Protein AF-A0A969F2G5-F1 (afdb_monomer)

Sequence (219 aa):
MANAAESANGTDPALSAVTAVQAAARQLNLPLTEALVVEQTLGGPSQAVILSDGGISQNAIPANLVYEAIADGAVRLAWNVEIYELSSLHWWTMRIDAISGELLSQTDYVNRDNWGERSEDDPPALNPDDYRVFALPLESPYDGPRTLEADPAGTASPFGWHDTNGVAGAEFTITQGNNVHADTDLDANNTPDGNSPDGGAGLVFDFPFDPADQPADYI

Foldseek 3Di:
DDDLCVLEPHQDFPDDPQLLVVLVCVVVVNDQPARKDFPDFPQDSFRWTWICLSLFAPDTKIKTWDWDQAPPRGIYIWIFIWGCGPVNLWIWTWTAGRYPRDTRDIDTPDDEDCPDDDDDDDQDDQFQQKAFAPDPPDPDPSNDHTHIDDQPDDPVCVQGQQDAPPDNDGPAQFCDYNPDDDADDPVVPPDHPPPTDGNPRRSHHPDDDDPPDDPVVVD

Secondary structure (DSSP, 8-state):
---GGGSBS-SS-SS-HHHHHHHHHHHTT----S---EEEEEETTTTEEEE--TTTBSS-EEEEEEEEE-GGG-EEEEEEEEEEBTTSS-EEEEEEETTT--EEEEEE--------PPP--SPPP--TTEEEE--TT--STTT---EEEES---TT-BTBSS-SSSSSS-S-SBSBSSS-B----TTSSSS--S---B-GGGT-B-----TTS-GGGG-

Radius of gyration: 26.33 Å; Cα contacts (8 Å, |Δi|>4): 404; chains: 1; bounding box: 66×41×65 Å

pLDDT: mean 85.68, std 14.75, range [38.25, 98.44]

Structure (mmCIF, N/CA/C/O backbone):
data_AF-A0A969F2G5-F1
#
_entry.id   AF-A0A969F2G5-F1
#
loop_
_atom_site.group_PDB
_atom_site.id
_atom_site.type_symbol
_atom_site.label_atom_id
_atom_site.label_alt_id
_atom_site.label_comp_id
_atom_site.label_asym_id
_atom_site.label_entity_id
_atom_site.label_seq_id
_atom_site.pdbx_PDB_ins_code
_atom_site.Cartn_x
_atom_site.Cartn_y
_atom_site.Cartn_z
_atom_site.occupancy
_atom_site.B_iso_or_equiv
_atom_site.auth_seq_id
_atom_site.auth_comp_id
_atom_site.auth_asym_id
_atom_site.auth_atom_id
_atom_site.pdbx_PDB_model_num
ATOM 1 N N . MET A 1 1 ? -41.050 8.020 12.757 1.00 38.25 1 MET A N 1
ATOM 2 C CA . MET A 1 1 ? -39.622 7.751 12.507 1.00 38.25 1 MET A CA 1
ATOM 3 C C . MET A 1 1 ? -39.144 6.930 13.689 1.00 38.25 1 MET A C 1
ATOM 5 O O . MET A 1 1 ? -39.244 7.432 14.800 1.00 38.25 1 MET A O 1
ATOM 9 N N . ALA A 1 2 ? -38.811 5.656 13.485 1.00 39.03 2 ALA A N 1
ATOM 10 C CA . ALA A 1 2 ? -38.333 4.785 14.558 1.00 39.03 2 ALA A CA 1
ATOM 11 C C . ALA A 1 2 ? -36.860 5.117 14.849 1.00 39.03 2 ALA A C 1
ATOM 13 O O . ALA A 1 2 ? -36.084 5.294 13.910 1.00 39.03 2 ALA A O 1
ATOM 14 N N . ASN A 1 3 ? -36.501 5.273 16.124 1.00 45.00 3 ASN A N 1
ATOM 15 C CA . ASN A 1 3 ? -35.136 5.579 16.546 1.00 45.00 3 ASN A CA 1
ATOM 16 C C . ASN A 1 3 ? -34.246 4.348 16.332 1.00 45.00 3 ASN A C 1
ATOM 18 O O . ASN A 1 3 ? -34.551 3.279 16.849 1.00 45.00 3 ASN A O 1
ATOM 22 N N . ALA A 1 4 ? -33.115 4.505 15.639 1.00 48.19 4 ALA A N 1
ATOM 23 C CA . ALA A 1 4 ? -32.147 3.422 15.416 1.00 48.19 4 ALA A CA 1
ATOM 24 C C . ALA A 1 4 ? -31.599 2.804 16.724 1.00 48.19 4 ALA A C 1
ATOM 26 O O . ALA A 1 4 ? -31.175 1.654 16.731 1.00 48.19 4 ALA A O 1
ATOM 27 N N . ALA A 1 5 ? -31.672 3.532 17.846 1.00 48.94 5 ALA A N 1
ATOM 28 C CA . ALA A 1 5 ? -31.297 3.035 19.171 1.00 48.94 5 ALA A CA 1
ATOM 29 C C . ALA A 1 5 ? -32.248 1.955 19.734 1.00 48.94 5 ALA A C 1
ATOM 31 O O . ALA A 1 5 ? -31.837 1.196 20.602 1.00 48.94 5 ALA A O 1
ATOM 32 N N . GLU A 1 6 ? -33.497 1.861 19.255 1.00 44.50 6 GLU A N 1
ATOM 33 C CA . GLU A 1 6 ? -34.456 0.835 19.708 1.00 44.50 6 GLU A CA 1
ATOM 34 C C . GLU A 1 6 ? -34.331 -0.497 18.945 1.00 44.50 6 GLU A C 1
ATOM 36 O O . GLU A 1 6 ? -34.880 -1.496 19.404 1.00 44.50 6 GLU A O 1
ATOM 41 N N . SER A 1 7 ? -33.614 -0.544 17.809 1.00 45.19 7 SER A N 1
ATOM 42 C CA . SER A 1 7 ? -33.368 -1.790 17.052 1.00 45.19 7 SER A CA 1
ATOM 43 C C . SER A 1 7 ? -31.939 -2.328 17.162 1.00 45.19 7 SER A C 1
ATOM 45 O O . SER A 1 7 ? -31.635 -3.356 16.556 1.00 45.19 7 SER A O 1
ATOM 47 N N . ALA A 1 8 ? -31.080 -1.666 17.943 1.00 54.06 8 ALA A N 1
ATOM 48 C CA . ALA A 1 8 ? -29.733 -2.131 18.238 1.00 54.06 8 ALA A CA 1
ATOM 49 C C . ALA A 1 8 ? -29.715 -3.117 19.414 1.00 54.06 8 ALA A C 1
ATOM 51 O O . ALA A 1 8 ? -30.464 -2.957 20.374 1.00 54.06 8 ALA A O 1
ATOM 52 N N . ASN A 1 9 ? -28.805 -4.099 19.390 1.00 59.16 9 ASN A N 1
ATOM 53 C CA . ASN A 1 9 ? -28.600 -5.060 20.492 1.00 59.16 9 ASN A CA 1
ATOM 54 C C . ASN A 1 9 ? -28.129 -4.419 21.829 1.00 59.16 9 ASN A C 1
ATOM 56 O O . ASN A 1 9 ? -27.841 -5.139 22.782 1.00 59.16 9 ASN A O 1
ATOM 60 N N . GLY A 1 10 ? -28.050 -3.087 21.922 1.00 60.28 10 GLY A N 1
ATOM 61 C CA . GLY A 1 10 ? -27.701 -2.317 23.117 1.00 60.28 10 GLY A CA 1
ATOM 62 C C . GLY A 1 10 ? -27.248 -0.894 22.769 1.00 60.28 10 GLY A C 1
ATOM 63 O O . GLY A 1 10 ? -26.943 -0.601 21.613 1.00 60.28 10 GLY A O 1
ATOM 64 N N . THR A 1 11 ? -27.196 -0.011 23.772 1.00 69.19 11 THR A N 1
ATOM 65 C CA . THR A 1 11 ? -26.616 1.347 23.664 1.00 69.19 11 THR A CA 1
ATOM 66 C C . THR A 1 11 ? -25.241 1.467 24.321 1.00 69.19 11 THR A C 1
ATOM 68 O O . THR A 1 11 ? -24.545 2.449 24.082 1.00 69.19 11 THR A O 1
ATOM 71 N N . ASP A 1 12 ? -24.851 0.471 25.119 1.00 78.06 12 ASP A N 1
ATOM 72 C CA . ASP A 1 12 ? -23.551 0.387 25.779 1.00 78.06 12 ASP A CA 1
ATOM 73 C C . ASP A 1 12 ? -22.770 -0.814 25.225 1.00 78.06 12 ASP A C 1
ATOM 75 O O . ASP A 1 12 ? -23.337 -1.907 25.102 1.00 78.06 12 ASP A O 1
ATOM 79 N N . PRO A 1 13 ? -21.482 -0.652 24.885 1.00 86.56 13 PRO A N 1
ATOM 80 C CA . PRO A 1 13 ? -20.669 -1.755 24.393 1.00 86.56 13 PRO A CA 1
ATOM 81 C C . PRO A 1 13 ? -20.334 -2.738 25.523 1.00 86.56 13 PRO A C 1
ATOM 83 O O . PRO A 1 13 ? -19.968 -2.330 26.626 1.00 86.56 13 PRO A O 1
ATOM 86 N N . ALA A 1 14 ? -20.402 -4.044 25.248 1.00 90.19 14 ALA A N 1
ATOM 87 C CA . ALA A 1 14 ? -19.908 -5.062 26.181 1.00 90.19 14 ALA A CA 1
ATOM 88 C C . ALA A 1 14 ? -18.390 -5.271 26.041 1.00 90.19 14 ALA A C 1
ATOM 90 O O . ALA A 1 14 ? -17.721 -5.667 26.997 1.00 90.19 14 ALA A O 1
ATOM 91 N N . LEU A 1 15 ? -17.845 -5.002 24.851 1.00 92.75 15 LEU A N 1
ATOM 92 C CA . LEU A 1 15 ? -16.423 -5.098 24.546 1.00 92.75 15 LEU A CA 1
ATOM 93 C C . LEU A 1 15 ? -15.749 -3.729 24.587 1.00 92.75 15 LEU A C 1
ATOM 95 O O . LEU A 1 15 ? -16.286 -2.732 24.107 1.00 92.75 15 LEU A O 1
ATOM 99 N N . SER A 1 16 ? -14.523 -3.702 25.106 1.00 95.56 16 SER A N 1
ATOM 100 C CA . SER A 1 16 ? -13.674 -2.513 25.037 1.00 95.56 16 SER A CA 1
ATOM 101 C C . SER A 1 16 ? -13.141 -2.283 23.619 1.00 95.56 16 SER A C 1
ATOM 103 O O . SER A 1 16 ? -13.001 -3.233 22.845 1.00 95.56 16 SER A O 1
ATOM 105 N N . ALA A 1 17 ? -12.745 -1.044 23.314 1.00 96.00 17 ALA A N 1
ATOM 106 C CA . ALA A 1 17 ? -12.043 -0.721 22.072 1.00 96.00 17 ALA A CA 1
ATOM 107 C C . ALA A 1 17 ? -10.774 -1.575 21.882 1.00 96.00 17 ALA A C 1
ATOM 109 O O . ALA A 1 17 ? -10.536 -2.083 20.794 1.00 96.00 17 ALA A O 1
ATOM 110 N N . VAL A 1 18 ? -10.011 -1.833 22.956 1.00 97.50 18 VAL A N 1
ATOM 111 C CA . VAL A 1 18 ? -8.829 -2.718 22.924 1.00 97.50 18 VAL A CA 1
ATOM 112 C C . VAL A 1 18 ? -9.212 -4.120 22.448 1.00 97.50 18 VAL A C 1
ATOM 114 O O . VAL A 1 18 ? -8.551 -4.693 21.586 1.00 97.50 18 VAL A O 1
ATOM 117 N N . THR A 1 19 ? -10.301 -4.678 22.981 1.00 96.94 19 THR A N 1
ATOM 118 C CA . THR A 1 19 ? -10.784 -6.010 22.592 1.00 96.94 19 THR A CA 1
ATOM 119 C C . THR A 1 19 ? -11.261 -6.036 21.139 1.00 96.94 19 THR A C 1
ATOM 121 O O . THR A 1 19 ? -11.013 -7.020 20.443 1.00 96.94 19 THR A O 1
ATOM 124 N N . ALA A 1 20 ? -11.891 -4.958 20.665 1.00 97.19 20 ALA A N 1
ATOM 125 C CA . ALA A 1 20 ? -12.289 -4.822 19.267 1.00 97.19 20 ALA A CA 1
ATOM 126 C C . ALA A 1 20 ? -11.080 -4.751 18.321 1.00 97.19 20 ALA A C 1
ATOM 128 O O . ALA A 1 20 ? -11.056 -5.476 17.331 1.00 97.19 20 ALA A O 1
ATOM 129 N N . VAL A 1 21 ? -10.040 -3.975 18.650 1.00 97.88 21 VAL A N 1
ATOM 130 C CA . VAL A 1 21 ? -8.795 -3.935 17.858 1.00 97.88 21 VAL A CA 1
ATOM 131 C C . VAL A 1 21 ? -8.111 -5.306 17.843 1.00 97.88 21 VAL A C 1
ATOM 133 O O . VAL A 1 21 ? -7.673 -5.764 16.794 1.00 97.88 21 VAL A O 1
ATOM 136 N N . GLN A 1 22 ? -8.090 -6.028 18.968 1.00 97.69 22 GLN A N 1
ATOM 137 C CA . GLN A 1 22 ? -7.581 -7.406 18.999 1.00 97.69 22 GLN A CA 1
ATOM 138 C C . GLN A 1 22 ? -8.398 -8.361 18.115 1.00 97.69 22 GLN A C 1
ATOM 140 O O . GLN A 1 22 ? -7.837 -9.290 17.537 1.00 97.69 22 GLN A O 1
ATOM 145 N N . ALA A 1 23 ? -9.720 -8.191 18.039 1.00 97.25 23 ALA A N 1
ATOM 146 C CA . ALA A 1 23 ? -10.569 -8.986 17.155 1.00 97.25 23 ALA A CA 1
ATOM 147 C C . ALA A 1 23 ? -10.299 -8.659 15.677 1.00 97.25 23 ALA A C 1
ATOM 149 O O . ALA A 1 23 ? -10.110 -9.581 14.886 1.00 97.25 23 ALA A O 1
ATOM 150 N N . ALA A 1 24 ? -10.180 -7.372 15.336 1.00 97.31 24 ALA A N 1
ATOM 151 C CA . ALA A 1 24 ? -9.798 -6.907 14.004 1.00 97.31 24 ALA A CA 1
ATOM 152 C C . ALA A 1 24 ? -8.431 -7.470 13.575 1.00 97.31 24 ALA A C 1
ATOM 154 O O . ALA A 1 24 ? -8.326 -8.093 12.522 1.00 97.31 24 ALA A O 1
ATOM 155 N N . ALA A 1 25 ? -7.411 -7.367 14.432 1.00 96.75 25 ALA A N 1
ATOM 156 C CA . ALA A 1 25 ? -6.077 -7.903 14.162 1.00 96.75 25 ALA A CA 1
ATOM 157 C C . ALA A 1 25 ? -6.097 -9.418 13.884 1.00 96.75 25 ALA A C 1
ATOM 159 O O . ALA A 1 25 ? -5.478 -9.882 12.930 1.00 96.75 25 ALA A O 1
ATOM 160 N N . ARG A 1 26 ? -6.867 -10.200 14.661 1.00 96.12 26 ARG A N 1
ATOM 161 C CA . ARG A 1 26 ? -7.036 -11.646 14.413 1.00 96.12 26 ARG A CA 1
ATOM 162 C C . ARG A 1 26 ? -7.701 -11.931 13.071 1.00 96.12 26 ARG A C 1
ATOM 164 O O . ARG A 1 26 ? -7.287 -12.858 12.387 1.00 96.12 26 ARG A O 1
ATOM 171 N N . GLN A 1 27 ? -8.711 -11.150 12.705 1.00 95.50 27 GLN A N 1
ATOM 172 C CA . GLN A 1 27 ? -9.431 -11.313 11.445 1.00 95.50 27 GLN A CA 1
ATOM 173 C C . GLN A 1 27 ? -8.546 -11.011 10.225 1.00 95.50 27 GLN A C 1
ATOM 175 O O . GLN A 1 27 ? -8.689 -11.664 9.194 1.00 95.50 27 GLN A O 1
ATOM 180 N N . LEU A 1 28 ? -7.605 -10.074 10.367 1.00 93.31 28 LEU A N 1
ATOM 181 C CA . LEU A 1 28 ? -6.603 -9.731 9.354 1.00 93.31 28 LEU A CA 1
ATOM 182 C C . LEU A 1 28 ? -5.354 -10.631 9.390 1.00 93.31 28 LEU A C 1
ATOM 184 O O . LEU A 1 28 ? -4.456 -10.459 8.576 1.00 93.31 28 LEU A O 1
ATOM 188 N N . ASN A 1 29 ? -5.272 -11.593 10.317 1.00 95.56 29 ASN A N 1
ATOM 189 C CA . ASN A 1 29 ? -4.066 -12.388 10.584 1.00 95.56 29 ASN A CA 1
ATOM 190 C C . ASN A 1 29 ? -2.816 -11.540 10.906 1.00 95.56 29 ASN A C 1
ATOM 192 O O . ASN A 1 29 ? -1.695 -11.959 10.624 1.00 95.56 29 ASN A O 1
ATOM 196 N N . LEU A 1 30 ? -2.999 -10.376 11.535 1.00 93.75 30 LEU A N 1
ATOM 197 C CA . LEU A 1 30 ? -1.914 -9.497 11.967 1.00 93.75 30 LEU A CA 1
ATOM 198 C C . LEU A 1 30 ? -1.4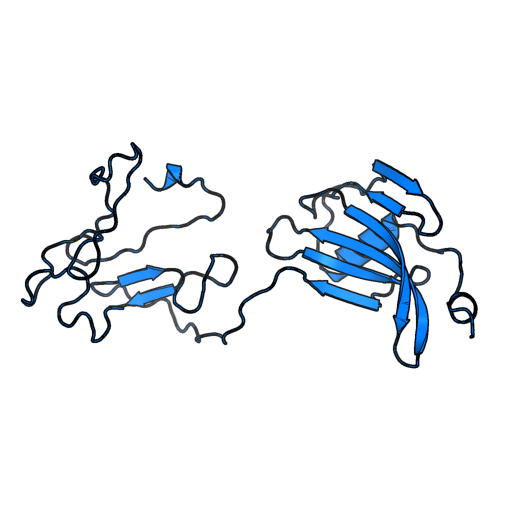86 -9.862 13.401 1.00 93.75 30 LEU A C 1
ATOM 200 O O . LEU A 1 30 ? -2.258 -9.653 14.346 1.00 93.75 30 LEU A O 1
ATOM 204 N N . PRO A 1 31 ? -0.283 -10.429 13.607 1.00 94.38 31 PRO A N 1
ATOM 205 C CA . PRO A 1 31 ? 0.188 -10.774 14.939 1.00 94.38 31 PRO A CA 1
ATOM 206 C C . PRO A 1 31 ? 0.604 -9.507 15.692 1.00 94.38 31 PRO A C 1
ATOM 208 O O . PRO A 1 31 ? 1.567 -8.846 15.320 1.00 94.38 31 PRO A O 1
ATOM 211 N N . LEU A 1 32 ? -0.094 -9.197 16.786 1.00 95.12 32 LEU A N 1
ATOM 212 C CA . LEU A 1 32 ? 0.317 -8.129 17.700 1.00 95.12 32 LEU A CA 1
ATOM 213 C C . LEU A 1 32 ? 1.695 -8.452 18.286 1.00 95.12 32 LEU A C 1
ATOM 215 O O . LEU A 1 32 ? 1.866 -9.477 18.952 1.00 95.12 32 LEU A O 1
ATOM 219 N N . THR A 1 33 ? 2.661 -7.574 18.043 1.00 95.56 33 THR A N 1
ATOM 220 C CA . THR A 1 33 ? 4.017 -7.679 18.599 1.00 95.56 33 THR A CA 1
ATOM 221 C C . THR A 1 33 ? 4.161 -6.858 19.878 1.00 95.56 33 THR A C 1
ATOM 223 O O . THR A 1 33 ? 5.013 -7.167 20.713 1.00 95.56 33 THR A O 1
ATOM 226 N N . GLU A 1 34 ? 3.264 -5.891 20.089 1.00 94.75 34 GLU A N 1
ATOM 227 C CA . GLU A 1 34 ? 3.202 -5.050 21.279 1.00 94.75 34 GLU A CA 1
ATOM 228 C C . GLU A 1 34 ? 1.812 -5.068 21.933 1.00 94.75 34 GLU A C 1
ATOM 230 O O . GLU A 1 34 ? 0.798 -5.441 21.336 1.00 94.75 34 GLU A O 1
ATOM 235 N N . ALA A 1 35 ? 1.752 -4.672 23.207 1.00 94.25 35 ALA A N 1
ATOM 236 C CA . ALA A 1 35 ? 0.486 -4.562 23.919 1.00 94.25 35 ALA A CA 1
ATOM 237 C C . ALA A 1 35 ? -0.278 -3.303 23.479 1.00 94.25 35 ALA A C 1
ATOM 239 O O . ALA A 1 35 ? 0.253 -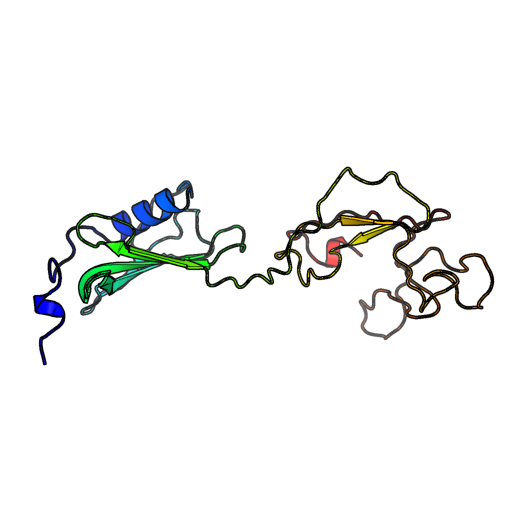2.196 23.515 1.00 94.25 35 ALA A O 1
ATOM 240 N N . LEU A 1 36 ? -1.557 -3.468 23.142 1.00 97.06 36 LEU A N 1
ATOM 241 C CA . LEU A 1 36 ? -2.453 -2.349 22.853 1.00 97.06 36 LEU A CA 1
ATOM 242 C C . LEU A 1 36 ? -2.807 -1.598 24.140 1.00 97.06 36 LEU A C 1
ATOM 244 O O . LEU A 1 36 ? -3.365 -2.181 25.076 1.00 97.06 36 LEU A O 1
ATOM 248 N N . VAL A 1 37 ? -2.530 -0.298 24.161 1.00 96.56 37 VAL A N 1
ATOM 249 C CA . VAL A 1 37 ? -2.879 0.612 25.258 1.00 96.56 37 VAL A CA 1
ATOM 250 C C . VAL A 1 37 ? -3.695 1.782 24.730 1.00 96.56 37 VAL A C 1
ATOM 252 O O . VAL A 1 37 ? -3.512 2.211 23.599 1.00 96.56 37 VAL A O 1
ATOM 255 N N . VAL A 1 38 ? -4.617 2.304 25.540 1.00 97.44 38 VAL A N 1
ATOM 256 C CA . VAL A 1 38 ? -5.349 3.530 25.193 1.00 97.44 38 VAL A CA 1
ATOM 257 C C . VAL A 1 38 ? -4.443 4.721 25.485 1.00 97.44 38 VAL A C 1
ATOM 259 O O . VAL A 1 38 ? -4.159 5.008 26.647 1.00 97.44 38 VAL A O 1
ATOM 262 N N . GLU A 1 39 ? -4.005 5.412 24.439 1.00 96.19 39 GLU A N 1
ATOM 263 C CA . GLU A 1 39 ? -3.142 6.592 24.538 1.00 96.19 39 GLU A CA 1
ATOM 264 C C . GLU A 1 39 ? -3.957 7.862 24.770 1.00 96.19 39 GLU A C 1
ATOM 266 O O . GLU A 1 39 ? -3.565 8.737 25.544 1.00 96.19 39 GLU A O 1
ATOM 271 N N . GLN A 1 40 ? -5.133 7.949 24.140 1.00 96.00 40 GLN A N 1
ATOM 272 C CA . GLN A 1 40 ? -6.024 9.092 24.276 1.00 96.00 40 GLN A CA 1
ATOM 273 C C . GLN A 1 40 ? -7.482 8.654 24.388 1.00 96.00 40 GLN A C 1
ATOM 275 O O . GLN A 1 40 ? -7.963 7.811 23.637 1.00 96.00 40 GLN A O 1
ATOM 280 N N . THR A 1 41 ? -8.220 9.275 25.310 1.00 95.56 41 THR A N 1
ATOM 281 C CA . THR A 1 41 ? -9.681 9.155 25.397 1.00 95.56 41 THR A CA 1
ATOM 282 C C . THR A 1 41 ? -10.320 10.470 24.973 1.00 95.56 41 THR A C 1
ATOM 284 O O . THR A 1 41 ? -10.171 11.481 25.657 1.00 95.56 41 THR A O 1
ATOM 287 N N . LEU A 1 42 ? -11.029 10.453 23.845 1.00 93.62 42 LEU A N 1
ATOM 288 C CA . LEU A 1 42 ? -11.772 11.599 23.314 1.00 93.62 42 LEU A CA 1
ATOM 289 C C . LEU A 1 42 ? -13.216 11.618 23.845 1.00 93.62 42 LEU A C 1
ATOM 291 O O . LEU A 1 42 ? -13.792 12.684 24.056 1.00 93.62 42 LEU A O 1
ATOM 295 N N . GLY A 1 43 ? -13.781 10.439 24.128 1.00 88.44 43 GLY A N 1
ATOM 296 C CA . GLY A 1 43 ? -15.086 10.280 24.765 1.00 88.44 43 GLY A CA 1
ATOM 297 C C . GLY A 1 43 ? -16.260 10.625 23.845 1.00 88.44 43 GLY A C 1
ATOM 298 O O . GLY A 1 43 ? -16.264 10.288 22.662 1.00 88.44 43 GLY A O 1
ATOM 299 N N . GLY A 1 44 ? -17.290 11.260 24.411 1.00 89.75 44 GLY A N 1
ATOM 300 C CA . GLY A 1 44 ? -18.533 11.590 23.709 1.00 89.75 44 GLY A CA 1
ATOM 301 C C . GLY A 1 44 ? -19.470 10.389 23.497 1.00 89.75 44 GLY A C 1
ATOM 302 O O . GLY A 1 44 ? -19.195 9.293 23.986 1.00 89.75 44 GLY A O 1
ATOM 303 N N . PRO A 1 45 ? -20.587 10.580 22.767 1.00 86.56 45 PRO A N 1
ATOM 304 C CA . PRO A 1 45 ? -21.565 9.517 22.507 1.00 86.56 45 PRO A CA 1
ATOM 305 C C . PRO A 1 45 ? -20.984 8.312 21.758 1.00 86.56 45 PRO A C 1
ATOM 307 O O . PRO A 1 45 ? -21.489 7.205 21.899 1.00 86.56 45 PRO A O 1
ATOM 310 N N . SER A 1 46 ? -19.922 8.523 20.978 1.00 90.19 46 SER A N 1
ATOM 311 C CA . SER A 1 46 ? -19.207 7.470 20.259 1.00 90.19 46 SER A CA 1
ATOM 312 C C . SER A 1 46 ? -18.084 6.826 21.079 1.00 90.19 46 SER A C 1
ATOM 314 O O . SER A 1 46 ? -17.394 5.966 20.553 1.00 90.19 46 SER A O 1
ATOM 316 N N . GLN A 1 47 ? -17.851 7.237 22.331 1.00 93.12 47 GLN A N 1
ATOM 317 C CA . GLN A 1 47 ? -16.753 6.733 23.170 1.00 93.12 47 GLN A CA 1
ATOM 318 C C . GLN A 1 47 ? -15.406 6.652 22.423 1.00 93.12 47 GLN A C 1
ATOM 320 O O . GLN A 1 47 ? -14.696 5.652 22.504 1.00 93.12 47 GLN A O 1
ATOM 325 N N . ALA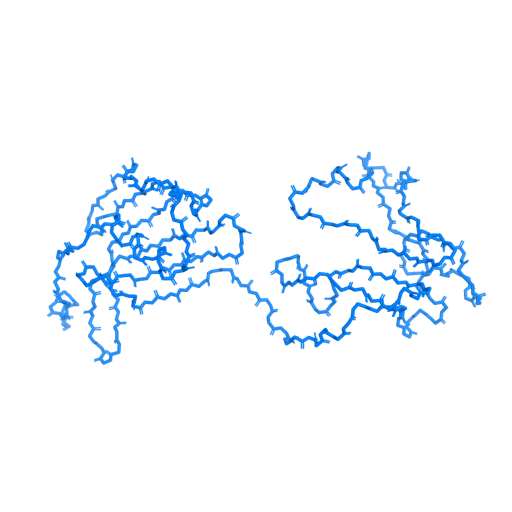 A 1 48 ? -15.076 7.692 21.653 1.00 96.19 48 ALA A N 1
ATOM 326 C CA . ALA A 1 48 ? -13.906 7.672 20.784 1.00 96.19 48 ALA A CA 1
ATOM 327 C C . ALA A 1 48 ? -12.601 7.621 21.594 1.00 96.19 48 ALA A C 1
ATOM 329 O O . ALA A 1 48 ? -12.447 8.315 22.607 1.00 96.19 48 ALA A O 1
ATOM 330 N N . VAL A 1 49 ? -11.654 6.816 21.126 1.00 97.75 49 VAL A N 1
ATOM 331 C CA . VAL A 1 49 ? -10.329 6.619 21.717 1.00 97.75 49 VAL A CA 1
ATOM 332 C C . VAL A 1 49 ? -9.270 6.484 20.625 1.00 97.75 49 VAL A C 1
ATOM 334 O O . VAL A 1 49 ? -9.581 6.119 19.494 1.00 97.75 49 VAL A O 1
ATOM 337 N N . ILE A 1 50 ? -8.018 6.752 20.986 1.00 98.12 50 ILE A N 1
ATOM 338 C CA . ILE A 1 50 ? -6.829 6.448 20.188 1.00 98.12 50 ILE A CA 1
ATOM 339 C C . ILE A 1 50 ? -6.005 5.426 20.972 1.00 98.12 50 ILE A C 1
ATOM 341 O O . ILE A 1 50 ? -5.716 5.641 22.155 1.00 98.12 50 ILE A O 1
ATOM 345 N N . LEU A 1 51 ? -5.682 4.304 20.337 1.00 98.25 51 LEU A N 1
ATOM 346 C CA . LEU A 1 51 ? -4.867 3.229 20.891 1.00 98.25 51 LEU A CA 1
ATOM 347 C C . LEU A 1 51 ? -3.462 3.248 20.285 1.00 98.25 51 LEU A C 1
ATOM 349 O O . LEU A 1 51 ? -3.290 3.722 19.167 1.00 98.25 51 LEU A O 1
ATOM 353 N N . SER A 1 52 ? -2.484 2.680 20.987 1.00 98.12 52 SER A N 1
ATOM 354 C CA . SER A 1 52 ? -1.156 2.426 20.421 1.00 98.12 52 SER A CA 1
ATOM 355 C C . SER A 1 52 ? -1.238 1.543 19.170 1.00 98.12 52 SER A C 1
ATOM 357 O O . SER A 1 52 ? -2.219 0.824 18.960 1.00 98.12 52 SER A O 1
ATOM 359 N N . ASP A 1 53 ? -0.201 1.585 18.335 1.00 96.56 53 ASP A N 1
ATOM 360 C CA . ASP A 1 53 ? -0.161 0.859 17.060 1.00 96.56 53 ASP A CA 1
ATOM 361 C C . ASP A 1 53 ? -0.076 -0.677 17.195 1.00 96.56 53 ASP A C 1
ATOM 363 O O . ASP A 1 53 ? -0.327 -1.403 16.229 1.00 96.56 53 ASP A O 1
ATOM 367 N N . GLY A 1 54 ? 0.260 -1.186 18.388 1.00 95.88 54 GLY A N 1
ATOM 368 C CA . GLY A 1 54 ? 0.347 -2.620 18.688 1.00 95.88 54 GLY A CA 1
ATOM 369 C C . GLY A 1 54 ? 1.400 -3.380 17.870 1.00 95.88 54 GLY A C 1
ATOM 370 O O . GLY A 1 54 ? 1.363 -4.615 17.832 1.00 95.88 54 GLY A O 1
ATOM 371 N N . GLY A 1 55 ? 2.295 -2.656 17.192 1.00 96.00 55 GLY A N 1
ATOM 372 C CA . GLY A 1 55 ? 3.260 -3.159 16.224 1.00 96.00 55 GLY A CA 1
ATOM 373 C C . GLY A 1 55 ? 2.634 -3.794 14.979 1.00 96.00 55 GLY A C 1
ATOM 374 O O . GLY A 1 55 ? 3.254 -4.651 14.351 1.00 96.00 55 GLY A O 1
ATOM 375 N N . ILE A 1 56 ? 1.400 -3.402 14.639 1.00 96.06 56 ILE A N 1
ATOM 376 C CA . ILE A 1 56 ? 0.681 -3.847 13.430 1.00 96.06 56 ILE A CA 1
ATOM 377 C C . ILE A 1 56 ? 0.269 -2.688 12.516 1.00 96.06 56 ILE A C 1
ATOM 379 O O . ILE A 1 56 ? -0.129 -2.928 11.376 1.00 96.06 56 ILE A O 1
ATOM 383 N N . SER A 1 57 ? 0.350 -1.449 13.005 1.00 96.12 57 SER A N 1
ATOM 384 C CA . SER A 1 57 ? -0.094 -0.246 12.303 1.00 96.12 57 SER A CA 1
ATOM 385 C C . SER A 1 57 ? 1.041 0.777 12.200 1.00 96.12 57 SER A C 1
ATOM 387 O O . SER A 1 57 ? 1.879 0.864 13.088 1.00 96.12 57 SER A O 1
ATOM 389 N N . GLN A 1 58 ? 1.083 1.575 11.135 1.00 92.88 58 GLN A N 1
ATOM 390 C CA . GLN A 1 58 ? 2.040 2.687 11.010 1.00 92.88 58 GLN A CA 1
ATOM 391 C C . GLN A 1 58 ? 1.678 3.873 11.906 1.00 92.88 58 GLN A C 1
ATOM 393 O O . GLN A 1 58 ? 2.534 4.678 12.261 1.00 92.88 58 GLN A O 1
ATOM 398 N N . ASN A 1 59 ? 0.395 3.982 12.251 1.00 94.81 59 ASN A N 1
ATOM 399 C CA . ASN A 1 59 ? -0.153 5.040 13.086 1.00 94.81 59 ASN A CA 1
ATOM 400 C C . ASN A 1 59 ? -0.869 4.440 14.296 1.00 94.81 59 ASN A C 1
ATOM 402 O O . ASN A 1 59 ? -1.371 3.312 14.238 1.00 94.81 59 ASN A O 1
ATOM 406 N N . ALA A 1 60 ? -1.004 5.245 15.351 1.00 97.44 60 ALA A N 1
ATOM 407 C CA . ALA A 1 60 ? -1.914 4.960 16.451 1.00 97.44 60 ALA A CA 1
ATOM 408 C C . ALA A 1 60 ? -3.328 4.664 15.912 1.00 97.44 60 ALA A C 1
ATOM 410 O O . ALA A 1 60 ? -3.795 5.306 14.971 1.00 97.44 60 ALA A O 1
ATOM 411 N N . ILE A 1 61 ? -3.992 3.672 16.495 1.00 98.44 61 ILE A N 1
ATOM 412 C CA . ILE A 1 61 ? -5.227 3.070 15.990 1.00 98.44 61 ILE A CA 1
ATOM 413 C C . ILE A 1 61 ? -6.428 3.827 16.571 1.00 98.44 61 ILE A C 1
ATOM 415 O O . ILE A 1 61 ? -6.706 3.700 17.771 1.00 98.44 61 ILE A O 1
ATOM 419 N N . PRO A 1 62 ? -7.175 4.617 15.781 1.00 98.12 62 PRO A N 1
ATOM 420 C CA . PRO A 1 62 ? -8.410 5.216 16.257 1.00 98.12 62 PRO A CA 1
ATOM 421 C C . PRO A 1 62 ? -9.509 4.153 16.360 1.00 98.12 62 PRO A C 1
ATOM 423 O O . PRO A 1 62 ? -9.640 3.267 15.511 1.00 98.12 62 PRO A O 1
ATOM 426 N N . ALA A 1 63 ? -10.332 4.264 17.403 1.00 97.94 63 ALA A N 1
ATOM 427 C CA . ALA A 1 63 ? -11.528 3.452 17.547 1.00 97.94 63 ALA A CA 1
ATOM 428 C C . ALA A 1 63 ? -12.694 4.244 18.144 1.00 97.94 63 ALA A C 1
ATOM 430 O O . ALA A 1 63 ? -12.531 5.013 19.093 1.00 97.94 63 ALA A O 1
ATOM 431 N N . ASN A 1 64 ? -13.898 4.042 17.614 1.00 97.44 64 ASN A N 1
ATOM 432 C CA . ASN A 1 64 ? -15.109 4.689 18.118 1.00 97.44 64 ASN A CA 1
ATOM 433 C C . ASN A 1 64 ? -16.357 3.844 17.852 1.00 97.44 64 ASN A C 1
ATOM 435 O O . ASN A 1 64 ? -16.428 3.104 16.878 1.00 97.44 64 ASN A O 1
ATOM 439 N N . LEU A 1 65 ? -17.376 3.993 18.687 1.00 96.62 65 LEU A N 1
ATOM 440 C CA . LEU A 1 65 ? -18.678 3.381 18.482 1.00 96.62 65 LEU A CA 1
ATOM 441 C C . LEU A 1 65 ? -19.413 4.023 17.308 1.00 96.62 65 LEU A C 1
ATOM 443 O O . LEU A 1 65 ? -19.420 5.247 17.136 1.00 96.62 65 LEU A O 1
ATOM 447 N N . VAL A 1 66 ? -20.068 3.166 16.537 1.00 95.38 66 VAL A N 1
ATOM 448 C CA . VAL A 1 66 ? -20.961 3.484 15.427 1.00 95.38 66 VAL A CA 1
ATOM 449 C C . VAL A 1 66 ? -22.143 2.515 15.433 1.00 95.38 66 VAL A C 1
ATOM 451 O O . VAL A 1 66 ? -22.088 1.446 16.041 1.00 95.38 66 VAL A O 1
ATOM 454 N N . TYR A 1 67 ? -23.215 2.884 14.740 1.00 91.94 67 TYR A N 1
ATOM 455 C CA . TYR A 1 67 ? -24.317 1.976 14.442 1.00 91.94 67 TYR A CA 1
ATOM 456 C C . TYR A 1 67 ? -24.187 1.497 12.999 1.00 91.94 67 TYR A C 1
ATOM 458 O O . TYR A 1 67 ? -24.181 2.317 12.084 1.00 91.94 67 TYR A O 1
ATOM 466 N N . GLU A 1 68 ? -24.098 0.185 12.809 1.00 89.75 68 GLU A N 1
ATOM 467 C CA . GLU A 1 68 ? -23.985 -0.459 11.502 1.00 89.75 68 GLU A CA 1
ATOM 468 C C . GLU A 1 68 ? -25.312 -1.139 11.155 1.00 89.75 68 GLU A C 1
ATOM 470 O O . GLU A 1 68 ? -25.863 -1.892 11.961 1.00 89.75 68 GLU A O 1
ATOM 475 N N . ALA A 1 69 ? -25.842 -0.873 9.963 1.00 88.81 69 ALA A N 1
ATOM 476 C CA . ALA A 1 69 ? -26.994 -1.608 9.458 1.00 88.81 69 ALA A CA 1
ATOM 477 C C . ALA A 1 69 ? -26.530 -2.970 8.929 1.00 88.81 69 ALA A C 1
ATOM 479 O O . ALA A 1 69 ? -25.615 -3.042 8.115 1.00 88.81 69 ALA A O 1
ATOM 480 N N . ILE A 1 70 ? -27.173 -4.046 9.369 1.00 84.38 70 ILE A N 1
ATOM 481 C CA . ILE A 1 70 ? -26.884 -5.409 8.913 1.00 84.38 70 ILE A CA 1
ATOM 482 C C . ILE A 1 70 ? -27.987 -5.916 7.975 1.00 84.38 70 ILE A C 1
ATOM 484 O O . ILE A 1 70 ? -29.012 -5.254 7.771 1.00 84.38 70 ILE A O 1
ATOM 488 N N . ALA A 1 71 ? -27.778 -7.107 7.402 1.00 74.44 71 ALA A N 1
ATOM 489 C CA . ALA A 1 71 ? -28.802 -7.801 6.627 1.00 74.44 71 ALA A CA 1
ATOM 490 C C . ALA A 1 71 ? -30.136 -7.837 7.402 1.00 74.44 71 ALA A C 1
ATOM 492 O O . ALA A 1 71 ? -30.154 -7.918 8.630 1.00 74.44 71 ALA A O 1
ATOM 493 N N . ASP A 1 72 ? -31.245 -7.721 6.671 1.00 74.62 72 ASP A N 1
ATOM 494 C CA . ASP A 1 72 ? -32.621 -7.654 7.190 1.00 74.62 72 ASP A CA 1
ATOM 495 C C . ASP A 1 72 ? -33.040 -6.314 7.832 1.00 74.62 72 ASP A C 1
ATOM 497 O O . ASP A 1 72 ? -34.154 -6.188 8.342 1.00 74.62 72 ASP A O 1
ATOM 501 N N . GLY A 1 73 ? -32.196 -5.276 7.757 1.00 75.38 73 GLY A N 1
ATOM 502 C CA . GLY A 1 73 ? -32.530 -3.917 8.211 1.00 75.38 73 GLY A CA 1
ATOM 503 C C . GLY A 1 73 ? -32.428 -3.712 9.726 1.00 75.38 73 GLY A C 1
ATOM 504 O O . GLY A 1 73 ? -32.816 -2.657 10.234 1.00 75.38 73 GLY A O 1
ATOM 505 N N . ALA A 1 74 ? -31.900 -4.703 10.449 1.00 82.69 74 ALA A N 1
ATOM 506 C CA . ALA A 1 74 ? -31.508 -4.548 11.842 1.00 82.69 74 ALA A CA 1
ATOM 507 C C . ALA A 1 74 ? -30.260 -3.659 11.953 1.00 82.69 74 ALA A C 1
ATOM 509 O O . ALA A 1 74 ? -29.466 -3.544 11.020 1.00 82.69 74 ALA A O 1
ATOM 510 N N . VAL A 1 75 ? -30.086 -3.027 13.109 1.00 88.06 75 VAL A N 1
ATOM 511 C CA . VAL A 1 75 ? -28.931 -2.176 13.403 1.00 88.06 75 VAL A CA 1
ATOM 512 C C . VAL A 1 75 ? -28.124 -2.849 14.504 1.00 88.06 75 VAL A C 1
ATOM 514 O O . VAL A 1 75 ? -28.692 -3.459 15.404 1.00 88.06 75 VAL A O 1
ATOM 517 N N . ARG A 1 76 ? -26.797 -2.767 14.458 1.00 90.25 76 ARG A N 1
ATOM 518 C CA . ARG A 1 76 ? -25.925 -3.240 15.536 1.00 90.25 76 ARG A CA 1
ATOM 519 C C . ARG A 1 76 ? -24.981 -2.138 15.985 1.00 90.25 76 ARG A C 1
ATOM 521 O O . ARG A 1 76 ? -24.484 -1.365 15.172 1.00 90.25 76 ARG A O 1
ATOM 528 N N . LEU A 1 77 ? -24.745 -2.069 17.292 1.00 93.81 77 LEU A N 1
ATOM 529 C CA . LEU A 1 77 ? -23.689 -1.234 17.850 1.00 93.81 77 LEU A CA 1
ATOM 530 C C . LEU A 1 77 ? -22.343 -1.906 17.556 1.00 93.81 77 LEU A C 1
ATOM 532 O O . LEU A 1 77 ? -22.170 -3.089 17.851 1.00 93.81 77 LEU A O 1
ATOM 536 N N . ALA A 1 78 ? -21.404 -1.166 16.980 1.00 96.25 78 ALA A N 1
ATOM 537 C CA . ALA A 1 78 ? -20.113 -1.683 16.548 1.00 96.25 78 ALA A CA 1
ATOM 538 C C . ALA A 1 78 ? -18.983 -0.701 16.857 1.00 96.25 78 ALA A C 1
ATOM 540 O O . ALA A 1 78 ? -19.182 0.510 16.862 1.00 96.25 78 ALA A O 1
ATOM 541 N N . TRP A 1 79 ? -17.781 -1.222 17.067 1.00 97.75 79 TRP A N 1
ATOM 542 C CA . TRP A 1 79 ? -16.548 -0.450 17.033 1.00 97.75 79 TRP A CA 1
ATOM 543 C C . TRP A 1 79 ? -16.101 -0.267 15.578 1.00 97.75 79 TRP A C 1
ATOM 545 O O . TRP A 1 79 ? -15.858 -1.247 14.875 1.00 97.75 79 TRP A O 1
ATOM 555 N N . ASN A 1 80 ? -15.995 0.987 15.134 1.00 97.88 80 ASN A N 1
ATOM 556 C CA . ASN A 1 80 ? -15.165 1.395 14.002 1.00 97.88 80 ASN A CA 1
ATOM 557 C C . ASN A 1 80 ? -13.704 1.314 14.444 1.00 97.88 80 ASN A C 1
ATOM 559 O O . ASN A 1 80 ? -13.364 1.922 15.455 1.00 97.88 80 ASN A O 1
ATOM 563 N N . VAL A 1 81 ? -12.882 0.573 13.709 1.00 97.94 81 VAL A N 1
ATOM 564 C CA . VAL A 1 81 ? -11.444 0.419 13.951 1.00 97.94 81 VAL A CA 1
ATOM 565 C C . VAL A 1 81 ? -10.707 0.687 12.648 1.00 97.94 81 VAL A C 1
ATOM 567 O O . VAL A 1 81 ? -11.096 0.132 11.619 1.00 97.94 81 VAL A O 1
ATOM 570 N N . GLU A 1 82 ? -9.644 1.488 12.700 1.00 97.69 82 GLU A N 1
ATOM 571 C CA . GLU A 1 82 ? -8.807 1.782 11.532 1.00 97.69 82 GLU A CA 1
ATOM 572 C C . GLU A 1 82 ? -7.375 1.289 11.751 1.00 97.69 82 GLU A C 1
ATOM 574 O O . GLU A 1 82 ? -6.738 1.645 12.739 1.00 97.69 82 GLU A O 1
ATOM 579 N N . ILE A 1 83 ? -6.869 0.462 10.837 1.00 97.38 83 ILE A N 1
ATOM 580 C CA . ILE A 1 83 ? -5.518 -0.112 10.902 1.00 97.38 83 ILE A CA 1
ATOM 581 C C . ILE A 1 83 ? -4.830 0.169 9.573 1.00 97.38 83 ILE A C 1
ATOM 583 O O . ILE A 1 83 ? -5.312 -0.272 8.530 1.00 97.38 83 ILE A O 1
ATOM 587 N N . TYR A 1 84 ? -3.704 0.881 9.611 1.00 94.75 84 TYR A N 1
ATOM 588 C CA . TYR A 1 84 ? -2.875 1.099 8.429 1.00 94.75 84 TYR A CA 1
ATOM 589 C C . TYR A 1 84 ? -1.636 0.216 8.520 1.00 94.75 84 TYR A C 1
ATOM 591 O O . TYR A 1 84 ? -0.739 0.513 9.303 1.00 94.75 84 TYR A O 1
ATOM 599 N N . GLU A 1 85 ? -1.614 -0.894 7.781 1.00 90.12 85 GLU A N 1
ATOM 600 C CA . GLU A 1 85 ? -0.594 -1.932 7.950 1.00 90.12 85 GLU A CA 1
ATOM 601 C C . GLU A 1 85 ? 0.831 -1.403 7.761 1.00 90.12 85 GLU A C 1
ATOM 603 O O . GLU A 1 85 ? 1.089 -0.544 6.917 1.00 90.12 85 GLU A O 1
ATOM 608 N N . LEU A 1 86 ? 1.787 -1.985 8.491 1.00 86.94 86 LEU A N 1
ATOM 609 C CA . LEU A 1 86 ? 3.217 -1.663 8.368 1.00 86.94 86 LEU A CA 1
ATOM 610 C C . LEU A 1 86 ? 3.771 -1.844 6.947 1.00 86.94 86 LEU A C 1
ATOM 612 O O . LEU A 1 86 ? 4.748 -1.202 6.581 1.00 86.94 86 LEU A O 1
ATOM 616 N N . SER A 1 87 ? 3.144 -2.707 6.149 1.00 83.00 87 SER A N 1
ATOM 617 C CA . SER A 1 87 ? 3.492 -2.948 4.747 1.00 8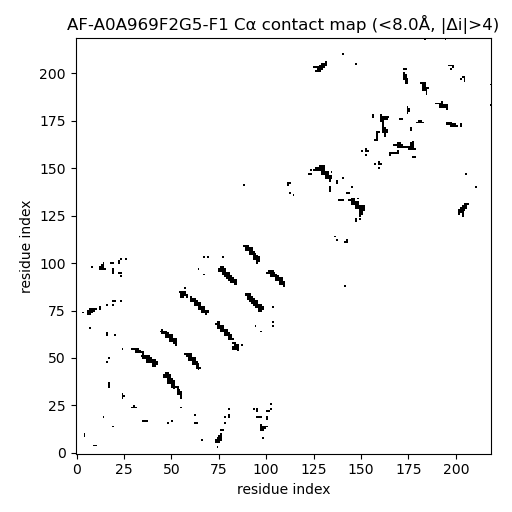3.00 87 SER A CA 1
ATOM 618 C C . SER A 1 87 ? 3.109 -1.791 3.811 1.00 83.00 87 SER A C 1
ATOM 620 O O . SER A 1 87 ? 3.515 -1.797 2.652 1.00 83.00 87 SER A O 1
ATOM 622 N N . SER A 1 88 ? 2.298 -0.829 4.274 1.00 83.06 88 SER A N 1
ATOM 623 C CA . SER A 1 88 ? 1.611 0.189 3.456 1.00 83.06 88 SER A CA 1
ATOM 624 C C . SER A 1 88 ? 0.645 -0.379 2.410 1.00 83.06 88 SER A C 1
ATOM 626 O O . SER A 1 88 ? 0.073 0.375 1.629 1.00 83.06 88 SER A O 1
ATOM 628 N N . LEU A 1 89 ? 0.436 -1.699 2.386 1.00 79.44 89 LEU A N 1
ATOM 629 C CA . LEU A 1 89 ? -0.346 -2.373 1.348 1.00 79.44 89 LEU A CA 1
ATOM 630 C C . LEU A 1 89 ? -1.854 -2.273 1.551 1.00 79.44 89 LEU A C 1
ATOM 632 O O . LEU A 1 89 ? -2.596 -2.487 0.590 1.00 79.44 89 LEU A O 1
ATOM 636 N N . HIS A 1 90 ? -2.285 -1.999 2.783 1.00 86.81 90 HIS A N 1
ATOM 637 C CA . HIS A 1 90 ? -3.686 -1.993 3.171 1.00 86.81 90 HIS A CA 1
ATOM 638 C C . HIS A 1 90 ? -3.964 -0.939 4.237 1.00 86.81 90 HIS A C 1
ATOM 640 O O . HIS A 1 90 ? -3.226 -0.817 5.222 1.00 86.81 90 HIS A O 1
ATOM 646 N N . TRP A 1 91 ? -5.078 -0.230 4.069 1.00 91.19 91 TRP A N 1
ATOM 647 C CA . TRP A 1 91 ? -5.634 0.649 5.089 1.00 91.19 91 TRP A CA 1
ATOM 648 C C . TRP A 1 91 ? -7.056 0.205 5.383 1.00 91.19 91 TRP A C 1
ATOM 650 O O . TRP A 1 91 ? -8.020 0.576 4.714 1.00 91.19 91 TRP A O 1
ATOM 660 N N . TRP A 1 92 ? -7.178 -0.595 6.433 1.00 95.00 92 TRP A N 1
ATOM 661 C CA . TRP A 1 92 ? -8.430 -1.208 6.820 1.00 95.00 92 TRP A CA 1
ATOM 662 C C . TRP A 1 92 ? -9.284 -0.274 7.657 1.00 95.00 92 TRP A C 1
ATOM 664 O O . TRP A 1 92 ? -8.819 0.315 8.630 1.00 95.00 92 TRP A O 1
ATOM 674 N N . THR A 1 93 ? -10.571 -0.242 7.335 1.00 96.50 93 THR A N 1
ATOM 675 C CA . THR A 1 93 ? -11.639 0.178 8.237 1.00 96.50 93 THR A CA 1
ATOM 676 C C . THR A 1 93 ? -12.538 -1.016 8.516 1.00 96.50 93 THR A C 1
ATOM 678 O O . THR A 1 93 ? -13.120 -1.597 7.600 1.00 96.50 93 THR A O 1
ATOM 681 N N . MET A 1 94 ? -12.666 -1.390 9.787 1.00 96.88 94 MET A N 1
ATOM 682 C CA . MET A 1 94 ? -13.430 -2.563 10.213 1.00 96.88 94 MET A CA 1
ATOM 683 C C . MET A 1 94 ? -14.554 -2.172 11.172 1.00 96.88 94 MET A C 1
ATOM 685 O O . MET A 1 94 ? -14.431 -1.235 11.964 1.00 96.88 94 MET A O 1
ATOM 689 N N . ARG A 1 95 ? -15.681 -2.882 11.090 1.00 97.06 95 ARG A N 1
ATOM 690 C CA . ARG A 1 95 ? -16.816 -2.795 12.018 1.00 97.06 95 ARG A CA 1
ATOM 691 C C . ARG A 1 95 ? -16.855 -4.073 12.836 1.00 97.06 95 ARG A C 1
ATOM 693 O O . ARG A 1 95 ? -17.194 -5.125 12.302 1.00 97.06 95 ARG A O 1
ATOM 700 N N . ILE A 1 96 ? -16.520 -3.984 14.114 1.00 96.94 96 ILE A N 1
ATOM 701 C CA . ILE A 1 96 ? -16.554 -5.119 15.039 1.00 96.94 96 ILE A CA 1
ATOM 702 C C . ILE A 1 96 ? -17.765 -4.966 15.953 1.00 96.94 96 ILE A C 1
ATOM 704 O O . ILE A 1 96 ? -17.885 -3.946 16.626 1.00 96.94 96 ILE A O 1
ATOM 708 N N . ASP A 1 97 ? -18.659 -5.951 15.990 1.00 95.06 97 ASP A N 1
ATOM 709 C CA . ASP A 1 97 ? -19.831 -5.958 16.867 1.00 95.06 97 ASP A CA 1
ATOM 710 C C .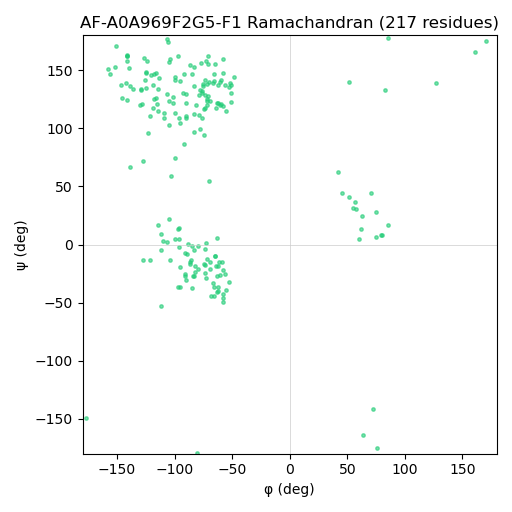 ASP A 1 97 ? -19.404 -5.675 18.314 1.00 95.06 97 ASP A C 1
ATOM 712 O O . ASP A 1 97 ? -18.560 -6.370 18.886 1.00 95.06 97 ASP A O 1
ATOM 716 N N . ALA A 1 98 ? -19.970 -4.623 18.906 1.00 94.88 98 ALA A N 1
ATOM 717 C CA . ALA A 1 98 ? -19.534 -4.116 20.200 1.00 94.88 98 ALA A CA 1
ATOM 718 C C . ALA A 1 98 ? -19.949 -5.019 21.375 1.00 94.88 98 ALA A C 1
ATOM 720 O O . ALA A 1 98 ? -19.593 -4.735 22.522 1.00 94.88 98 ALA A O 1
ATOM 721 N N . ILE A 1 99 ? -20.706 -6.088 21.110 1.00 92.00 99 ILE A N 1
ATOM 722 C CA . ILE A 1 99 ? -21.162 -7.062 22.099 1.00 92.00 99 ILE A CA 1
ATOM 723 C C . ILE A 1 99 ? -20.486 -8.413 21.869 1.00 92.00 99 ILE A C 1
ATOM 725 O O . ILE A 1 99 ? -19.914 -8.969 22.806 1.00 92.00 99 ILE A O 1
ATOM 729 N N . SER A 1 100 ? -20.547 -8.950 20.649 1.00 91.75 100 SER A N 1
ATOM 730 C CA . SER A 1 100 ? -20.042 -10.296 20.346 1.00 91.75 100 SER A CA 1
ATOM 731 C C . SER A 1 100 ? -18.583 -10.324 19.888 1.00 91.75 100 SER A C 1
ATOM 733 O O . SER A 1 100 ? -17.921 -11.349 20.048 1.00 91.75 100 SER A O 1
ATOM 735 N N . GLY A 1 101 ? -18.075 -9.225 19.325 1.00 91.94 101 GLY A N 1
ATOM 736 C CA . GLY A 1 101 ? -16.759 -9.175 18.684 1.00 91.94 101 GLY A CA 1
ATOM 737 C C . GLY A 1 101 ? -16.743 -9.738 17.260 1.00 91.94 101 GLY A C 1
ATOM 738 O O . GLY A 1 101 ? -15.671 -9.916 16.689 1.00 91.94 101 GLY A O 1
ATOM 739 N N . GLU A 1 102 ? -17.913 -10.041 16.696 1.00 93.94 102 GLU A N 1
ATOM 740 C CA . GLU A 1 102 ? -18.078 -10.501 15.317 1.00 93.94 102 GLU A CA 1
ATOM 741 C C . GLU A 1 102 ? -17.693 -9.401 14.314 1.00 93.94 102 GLU A C 1
ATOM 743 O O . GLU A 1 102 ? -18.017 -8.230 14.513 1.00 93.94 102 GLU A O 1
ATOM 748 N N . LEU A 1 103 ? -17.029 -9.767 13.213 1.00 94.94 103 LEU A N 1
ATOM 749 C CA . LEU A 1 103 ? -16.804 -8.846 12.099 1.00 94.94 103 LEU A CA 1
ATOM 750 C C . LEU A 1 103 ? -18.125 -8.602 11.358 1.00 94.94 103 LEU A C 1
ATOM 752 O O . LEU A 1 103 ? -18.706 -9.531 10.804 1.00 94.94 103 LEU A O 1
ATOM 756 N N . LEU A 1 104 ? -18.565 -7.347 11.305 1.00 92.88 104 LEU A N 1
ATOM 757 C CA . LEU A 1 104 ? -19.764 -6.933 10.573 1.00 92.88 104 LEU A CA 1
ATOM 758 C C . LEU A 1 104 ? -19.441 -6.378 9.182 1.00 92.88 104 LEU A C 1
ATOM 760 O O . LEU A 1 104 ? -20.205 -6.589 8.246 1.00 92.88 104 LEU A O 1
ATOM 764 N N . SER A 1 105 ? -18.328 -5.656 9.047 1.00 92.81 105 SER A N 1
ATOM 765 C CA . SER A 1 105 ? -17.898 -5.045 7.786 1.00 92.81 105 SER A CA 1
ATOM 766 C C . SER A 1 105 ? -16.389 -4.822 7.785 1.00 92.81 105 SER A C 1
ATOM 768 O O . SER A 1 105 ? -15.798 -4.541 8.830 1.00 92.81 105 SER A O 1
ATOM 770 N N . GLN A 1 106 ? -15.778 -4.949 6.613 1.00 93.44 106 GLN A N 1
ATOM 771 C CA . GLN A 1 106 ? -14.355 -4.750 6.372 1.00 93.44 106 GLN A CA 1
ATOM 772 C C . GLN A 1 106 ? -14.193 -4.052 5.022 1.00 93.44 106 GLN A C 1
ATOM 774 O O . GLN A 1 106 ? -14.655 -4.564 4.004 1.00 93.44 106 GLN A O 1
ATOM 779 N N . THR A 1 107 ? -13.510 -2.913 5.028 1.00 90.50 107 THR A N 1
ATOM 780 C CA . THR A 1 107 ? -13.219 -2.121 3.831 1.00 90.50 107 THR A CA 1
ATOM 781 C C . THR A 1 107 ? -11.734 -1.805 3.792 1.00 90.50 107 THR A C 1
ATOM 783 O O . THR A 1 107 ? -11.187 -1.367 4.804 1.00 90.50 107 THR A O 1
ATOM 786 N N . ASP A 1 108 ? -11.101 -2.005 2.639 1.00 88.50 108 ASP A N 1
ATOM 787 C CA . ASP A 1 108 ? -9.764 -1.481 2.352 1.00 88.50 108 ASP A CA 1
ATOM 788 C C . ASP A 1 108 ? -9.894 -0.125 1.653 1.00 88.50 108 ASP A C 1
ATOM 790 O O . ASP A 1 108 ? -10.654 0.000 0.689 1.00 88.50 108 ASP A O 1
ATOM 794 N N . TYR A 1 109 ? -9.178 0.887 2.134 1.00 84.25 109 TYR A N 1
ATOM 795 C CA . TYR A 1 109 ? -9.084 2.187 1.472 1.00 84.25 109 TYR A CA 1
ATOM 796 C C . TYR A 1 109 ? -7.909 2.294 0.498 1.00 84.25 109 TYR A C 1
ATOM 798 O O . TYR A 1 109 ? -7.847 3.275 -0.245 1.00 84.25 109 TYR A O 1
ATOM 806 N N . VAL A 1 110 ? -7.014 1.303 0.443 1.00 75.44 110 VAL A N 1
ATOM 807 C CA . VAL A 1 110 ? -6.023 1.219 -0.634 1.00 75.44 110 VAL A CA 1
ATOM 808 C C . VAL A 1 110 ? -6.730 0.716 -1.891 1.00 75.44 110 VAL A C 1
ATOM 810 O O . VAL A 1 110 ? -7.146 -0.438 -1.982 1.00 75.44 110 VAL A O 1
ATOM 813 N N . ASN A 1 111 ? -6.900 1.610 -2.865 1.00 64.06 111 ASN A N 1
ATOM 814 C CA . ASN A 1 111 ? -7.382 1.235 -4.187 1.00 64.06 111 ASN A CA 1
ATOM 815 C C . ASN A 1 111 ? -6.241 0.566 -4.960 1.00 64.06 111 ASN A C 1
ATOM 817 O O . ASN A 1 111 ? -5.134 1.099 -4.987 1.00 64.06 111 ASN A O 1
ATOM 821 N N . ARG A 1 112 ? -6.524 -0.578 -5.582 1.00 58.72 112 ARG A N 1
ATOM 822 C CA . ARG A 1 112 ? -5.608 -1.259 -6.498 1.00 58.72 112 ARG A CA 1
ATOM 823 C C . ARG A 1 112 ? -6.253 -1.345 -7.863 1.00 58.72 112 ARG A C 1
ATOM 825 O O . ARG A 1 112 ? -7.425 -1.712 -7.982 1.00 58.72 112 ARG A O 1
ATOM 832 N N . ASP A 1 113 ? -5.460 -1.087 -8.882 1.00 51.94 113 ASP A N 1
ATOM 833 C CA . ASP A 1 113 ? -5.889 -1.215 -10.261 1.00 51.94 113 ASP A CA 1
ATOM 834 C C . ASP A 1 113 ? -5.879 -2.700 -10.668 1.00 51.94 113 ASP A C 1
ATOM 836 O O . ASP A 1 113 ? -4.845 -3.297 -10.952 1.00 51.94 113 ASP A O 1
ATOM 840 N N . ASN A 1 114 ? -7.053 -3.345 -10.658 1.00 47.19 114 ASN A N 1
ATOM 841 C CA . ASN A 1 114 ? -7.187 -4.770 -10.978 1.00 47.19 114 ASN A CA 1
ATOM 842 C C . ASN A 1 114 ? -7.479 -4.987 -12.471 1.00 47.19 114 ASN A C 1
ATOM 844 O O . ASN A 1 114 ? -8.637 -5.099 -12.884 1.00 47.19 114 ASN A O 1
ATOM 848 N N . TRP A 1 115 ? -6.423 -5.066 -13.278 1.00 49.59 115 TRP A N 1
ATOM 849 C CA . TRP A 1 115 ? -6.519 -5.257 -14.732 1.00 49.59 115 TRP A CA 1
ATOM 850 C C . TRP A 1 115 ? -6.377 -6.719 -15.201 1.00 49.59 115 TRP A C 1
ATOM 852 O O . TRP A 1 115 ? -6.278 -6.976 -16.399 1.00 49.59 115 TRP A O 1
ATOM 862 N N . GLY A 1 116 ? -6.474 -7.689 -14.287 1.00 45.84 116 GLY A N 1
ATOM 863 C CA . GLY A 1 116 ? -6.337 -9.114 -14.591 1.00 45.84 116 GLY A CA 1
ATOM 864 C C . GLY A 1 116 ? -4.875 -9.558 -14.651 1.00 45.84 116 GLY A C 1
ATOM 865 O O . GLY A 1 116 ? -4.028 -8.917 -15.265 1.00 45.84 116 GLY A O 1
ATOM 866 N N . GLU A 1 117 ? -4.578 -10.672 -13.987 1.00 48.75 117 GLU A N 1
ATOM 867 C CA . GLU A 1 117 ? -3.229 -11.228 -13.890 1.00 48.75 117 GLU A CA 1
ATOM 868 C C . GLU A 1 117 ? -2.767 -11.779 -15.250 1.00 48.75 117 GLU A C 1
ATOM 870 O O . GLU A 1 117 ? -3.407 -12.660 -15.835 1.00 48.75 117 GLU A O 1
ATOM 875 N N . ARG A 1 118 ? -1.631 -11.287 -15.756 1.00 49.69 118 ARG A N 1
ATOM 876 C CA . ARG A 1 118 ? -0.881 -11.972 -16.814 1.00 49.69 118 ARG A CA 1
ATOM 877 C C . ARG A 1 118 ? -0.200 -13.170 -16.150 1.00 49.69 118 ARG A C 1
ATOM 879 O O . ARG A 1 118 ? 0.574 -12.990 -15.221 1.00 49.69 118 ARG A O 1
ATOM 886 N N . SER A 1 119 ? -0.540 -14.385 -16.577 1.00 46.91 119 SER A N 1
ATOM 887 C CA . SER A 1 119 ? 0.013 -15.617 -16.005 1.00 46.91 119 SER A CA 1
ATOM 888 C C . SER A 1 119 ? 1.542 -15.630 -16.120 1.00 46.91 119 SER A C 1
ATOM 890 O O . SER A 1 119 ? 2.073 -15.565 -17.229 1.00 46.91 119 SER A O 1
ATOM 892 N N . GLU A 1 120 ? 2.226 -15.694 -14.978 1.00 49.16 120 GLU A N 1
ATOM 893 C CA . GLU A 1 120 ? 3.680 -15.840 -14.878 1.00 49.16 120 GLU A CA 1
ATOM 894 C C . GLU A 1 120 ? 4.059 -17.325 -15.000 1.00 49.16 120 GLU A C 1
ATOM 896 O O . GLU A 1 120 ? 4.000 -18.071 -14.024 1.00 49.16 120 GLU A O 1
ATOM 901 N N . ASP A 1 121 ? 4.430 -17.766 -16.203 1.00 42.94 121 ASP A N 1
ATOM 902 C CA . ASP A 1 121 ? 5.111 -19.049 -16.411 1.00 42.94 121 ASP A CA 1
ATOM 903 C C . ASP A 1 121 ? 6.617 -18.788 -16.562 1.00 42.94 121 ASP A C 1
ATOM 905 O O . ASP A 1 121 ? 7.021 -18.190 -17.554 1.00 42.94 121 ASP A O 1
ATOM 909 N N . ASP A 1 122 ? 7.397 -19.269 -15.582 1.00 42.75 122 ASP A N 1
ATOM 910 C CA . ASP A 1 122 ? 8.869 -19.305 -15.464 1.00 42.75 122 ASP A CA 1
ATOM 911 C C . ASP A 1 122 ? 9.642 -17.980 -15.695 1.00 42.75 122 ASP A C 1
ATOM 913 O O . ASP A 1 122 ? 9.355 -17.218 -16.615 1.00 42.75 122 ASP A O 1
ATOM 917 N N . PRO A 1 123 ? 10.699 -17.678 -14.907 1.00 48.22 123 PRO A N 1
ATOM 918 C CA . PRO A 1 123 ? 11.566 -16.550 -15.231 1.00 48.22 123 PRO A CA 1
ATOM 919 C C . PRO A 1 123 ? 12.176 -16.795 -16.622 1.00 48.22 123 PRO A C 1
ATOM 921 O O . PRO A 1 123 ? 12.839 -17.825 -16.812 1.00 48.22 123 PRO A O 1
ATOM 924 N N . PRO A 1 124 ? 11.954 -15.903 -17.607 1.00 49.84 124 PRO A N 1
ATOM 925 C CA . PRO A 1 124 ? 12.500 -16.101 -18.935 1.00 49.84 124 PRO A CA 1
ATOM 926 C C . PRO A 1 124 ? 14.027 -16.166 -18.847 1.00 49.84 124 PRO A C 1
ATOM 928 O O . PRO A 1 124 ? 14.663 -15.476 -18.049 1.00 49.84 124 PRO A O 1
ATOM 931 N N . ALA A 1 125 ? 14.624 -17.044 -19.653 1.00 55.12 125 ALA A N 1
ATOM 932 C CA . ALA A 1 125 ? 16.060 -17.001 -19.881 1.00 55.12 125 ALA A CA 1
ATOM 933 C C . ALA A 1 125 ? 16.430 -15.607 -20.407 1.00 55.12 125 ALA A C 1
ATOM 935 O O . ALA A 1 125 ? 15.717 -15.096 -21.269 1.00 55.12 125 ALA A O 1
ATOM 936 N N . LEU A 1 126 ? 17.534 -15.038 -19.908 1.00 57.00 126 LEU A N 1
ATOM 937 C CA . LEU A 1 126 ? 18.017 -13.732 -20.356 1.00 57.00 126 LEU A CA 1
ATOM 938 C C . LEU A 1 126 ? 18.217 -13.744 -21.877 1.00 57.00 126 LEU A C 1
ATOM 940 O O . LEU A 1 126 ? 19.072 -14.483 -22.382 1.00 57.00 126 LEU A O 1
ATOM 944 N N . ASN A 1 127 ? 17.435 -12.940 -22.587 1.00 61.25 127 ASN A N 1
ATOM 945 C CA . ASN A 1 127 ? 17.632 -12.642 -23.997 1.00 61.25 127 ASN A CA 1
ATOM 946 C C . ASN A 1 127 ? 18.383 -11.308 -24.126 1.00 61.25 127 ASN A C 1
ATOM 948 O O . ASN A 1 127 ? 18.500 -10.553 -23.158 1.00 61.25 127 ASN A O 1
ATOM 952 N N . PRO A 1 128 ? 18.983 -11.024 -25.293 1.00 74.19 128 PRO A N 1
ATOM 953 C CA . PRO A 1 128 ? 19.407 -9.664 -25.566 1.00 74.19 128 PRO A CA 1
ATOM 954 C C . PRO A 1 128 ? 18.196 -8.713 -25.546 1.00 74.19 128 PRO A C 1
ATOM 956 O O . PRO A 1 128 ? 17.157 -9.064 -26.097 1.00 74.19 128 PRO A O 1
ATOM 959 N N . ASP A 1 129 ? 18.375 -7.520 -24.976 1.00 86.38 129 ASP A N 1
ATOM 960 C CA . ASP A 1 129 ? 17.352 -6.464 -24.827 1.00 86.38 129 ASP A CA 1
ATOM 961 C C . ASP A 1 129 ? 16.239 -6.782 -23.803 1.00 86.38 129 ASP A C 1
ATOM 963 O O . ASP A 1 129 ? 15.048 -6.581 -24.043 1.00 86.38 129 ASP A O 1
ATOM 967 N N . ASP A 1 130 ? 16.634 -7.297 -22.634 1.00 91.31 130 ASP A N 1
ATOM 968 C CA . ASP A 1 130 ? 15.730 -7.632 -21.528 1.00 91.31 130 ASP A CA 1
ATOM 969 C C . ASP A 1 130 ? 15.627 -6.503 -20.493 1.00 91.31 130 ASP A C 1
ATOM 971 O O . ASP A 1 130 ? 16.626 -5.906 -20.085 1.00 91.31 130 ASP A O 1
ATOM 975 N N . TYR A 1 131 ? 14.417 -6.283 -19.976 1.00 93.88 131 TYR A N 1
ATOM 976 C CA . TYR A 1 131 ? 14.114 -5.231 -19.009 1.00 93.88 131 TYR A CA 1
ATOM 977 C C . TYR A 1 131 ? 13.346 -5.765 -17.809 1.00 93.88 131 TYR A C 1
ATOM 979 O O . TYR A 1 131 ? 12.212 -6.227 -17.945 1.00 93.88 131 TYR A O 1
ATOM 987 N N . ARG A 1 132 ? 13.908 -5.634 -16.600 1.00 93.94 132 ARG A N 1
ATOM 988 C CA . ARG A 1 132 ? 13.123 -5.874 -15.384 1.00 93.94 132 ARG A CA 1
ATOM 989 C C . ARG A 1 132 ? 12.330 -4.619 -15.030 1.00 93.94 132 ARG A C 1
ATOM 991 O O . ARG A 1 132 ? 12.908 -3.614 -14.623 1.00 93.94 132 ARG A O 1
ATOM 998 N N . VAL A 1 133 ? 11.006 -4.661 -15.127 1.00 93.44 133 VAL A N 1
ATOM 999 C CA . VAL A 1 133 ? 10.133 -3.483 -14.957 1.00 93.44 133 VAL A CA 1
ATOM 1000 C C . VAL A 1 133 ? 8.848 -3.836 -14.218 1.00 93.44 133 VAL A C 1
ATOM 1002 O O . VAL A 1 133 ? 8.468 -4.999 -14.128 1.00 93.44 133 VAL A O 1
ATOM 1005 N N . PHE A 1 134 ? 8.159 -2.823 -13.696 1.00 91.81 134 PHE A N 1
ATOM 1006 C CA . PHE A 1 134 ? 6.730 -2.945 -13.416 1.00 91.81 134 PHE A CA 1
ATOM 1007 C C . PHE A 1 134 ? 6.015 -2.879 -14.765 1.00 91.81 134 PHE A C 1
ATOM 1009 O O . PHE A 1 134 ? 5.838 -1.799 -15.326 1.00 91.81 134 PHE A O 1
ATOM 1016 N N . ALA A 1 135 ? 5.745 -4.043 -15.358 1.00 91.12 135 ALA A N 1
ATOM 1017 C CA . ALA A 1 135 ? 5.167 -4.101 -16.691 1.00 91.12 135 ALA A CA 1
ATOM 1018 C C . ALA A 1 135 ? 3.754 -3.518 -16.692 1.00 91.12 135 ALA A C 1
ATOM 1020 O O . ALA A 1 135 ? 2.998 -3.668 -15.730 1.00 91.12 135 ALA A O 1
ATOM 1021 N N . LEU A 1 136 ? 3.379 -2.884 -17.804 1.00 84.56 136 LEU A N 1
ATOM 1022 C CA . LEU A 1 136 ? 2.011 -2.413 -17.987 1.00 84.56 136 LEU A CA 1
ATOM 1023 C C . LEU A 1 136 ? 1.029 -3.575 -17.751 1.00 84.56 136 LEU A C 1
ATOM 1025 O O . LEU A 1 136 ? 1.252 -4.673 -18.270 1.00 84.56 136 LEU A O 1
ATOM 1029 N N . PRO A 1 137 ? -0.065 -3.346 -17.007 1.00 90.12 137 PRO A N 1
ATOM 1030 C CA . PRO A 1 137 ? -0.622 -2.046 -16.619 1.00 90.12 137 PRO A CA 1
ATOM 1031 C C . PRO A 1 137 ? -0.227 -1.553 -15.214 1.00 90.12 137 PRO A C 1
ATOM 1033 O O . PRO A 1 137 ? -0.864 -0.631 -14.720 1.00 90.12 137 PRO A O 1
ATOM 1036 N N . LEU A 1 138 ? 0.768 -2.153 -14.555 1.00 85.94 138 LEU A N 1
ATOM 1037 C CA . LEU A 1 138 ? 1.155 -1.752 -13.201 1.00 85.94 138 LEU A CA 1
ATOM 1038 C C . LEU A 1 138 ? 1.645 -0.295 -13.194 1.00 85.94 138 LEU A C 1
ATOM 1040 O O . LEU A 1 138 ? 2.593 0.044 -13.904 1.00 85.94 138 LEU A O 1
ATOM 1044 N N . GLU A 1 139 ? 1.008 0.564 -12.396 1.00 83.00 139 GLU A N 1
ATOM 1045 C CA . GLU A 1 139 ? 1.389 1.979 -12.279 1.00 83.00 139 GLU A CA 1
ATOM 1046 C C . GLU A 1 139 ? 2.401 2.208 -11.152 1.00 83.00 139 GLU A C 1
ATOM 1048 O O . GLU A 1 139 ? 3.196 3.150 -11.201 1.00 83.00 139 GLU A O 1
ATOM 1053 N N . SER A 1 140 ? 2.387 1.346 -10.135 1.00 84.88 140 SER A N 1
ATOM 1054 C CA . SER A 1 140 ? 3.235 1.465 -8.958 1.00 84.88 140 SER A CA 1
ATOM 1055 C C . SER A 1 140 ? 3.756 0.111 -8.455 1.00 84.88 140 SER A C 1
ATOM 1057 O O . SER A 1 140 ? 3.174 -0.938 -8.746 1.00 84.88 140 SER A O 1
ATOM 1059 N N . PRO A 1 141 ? 4.804 0.115 -7.606 1.00 86.44 141 PRO A N 1
ATOM 1060 C CA . PRO A 1 141 ? 5.275 -1.090 -6.924 1.00 86.44 141 PRO A CA 1
ATOM 1061 C C . PRO A 1 141 ? 4.241 -1.783 -6.029 1.00 86.44 141 PRO A C 1
ATOM 1063 O O . PRO A 1 141 ? 4.455 -2.922 -5.618 1.00 86.44 141 PRO A O 1
ATOM 1066 N N . TYR A 1 142 ? 3.139 -1.106 -5.694 1.00 81.75 142 TYR A N 1
ATOM 1067 C CA . TYR A 1 142 ? 2.079 -1.653 -4.848 1.00 81.75 142 TYR A CA 1
ATOM 1068 C C . TYR A 1 142 ? 1.026 -2.439 -5.638 1.00 81.75 142 TYR A C 1
ATOM 1070 O O . TYR A 1 142 ? 0.264 -3.205 -5.042 1.00 81.75 142 TYR A O 1
ATOM 1078 N N . ASP A 1 143 ? 1.004 -2.292 -6.964 1.00 81.56 143 ASP A N 1
ATOM 1079 C CA . ASP A 1 143 ? 0.029 -2.958 -7.829 1.00 81.56 143 ASP A CA 1
ATOM 1080 C C . ASP A 1 143 ? 0.431 -4.403 -8.158 1.00 81.56 143 ASP A C 1
ATOM 1082 O O . ASP A 1 143 ? -0.430 -5.236 -8.435 1.00 81.56 143 ASP A O 1
ATOM 1086 N N . GLY A 1 144 ? 1.723 -4.737 -8.082 1.00 85.19 144 GLY A N 1
ATOM 1087 C CA . GLY A 1 144 ? 2.222 -6.079 -8.374 1.00 85.19 144 GLY A CA 1
ATOM 1088 C C . GLY A 1 144 ? 3.751 -6.170 -8.443 1.00 85.19 144 GLY A C 1
ATOM 1089 O O . GLY A 1 144 ? 4.444 -5.156 -8.327 1.00 85.19 144 GLY A O 1
ATOM 1090 N N . PRO A 1 145 ? 4.299 -7.387 -8.611 1.00 86.69 145 PRO A N 1
ATOM 1091 C CA . PRO A 1 145 ? 5.737 -7.597 -8.748 1.00 86.69 145 PRO A CA 1
ATOM 1092 C C . PRO A 1 145 ? 6.280 -7.084 -10.094 1.00 86.69 145 PRO A C 1
ATOM 1094 O O . PRO A 1 145 ? 5.543 -6.907 -11.062 1.00 86.69 145 PRO A O 1
ATOM 1097 N N . ARG A 1 146 ? 7.604 -6.883 -10.167 1.00 91.62 146 ARG A N 1
ATOM 1098 C CA . ARG A 1 146 ? 8.309 -6.636 -11.437 1.00 91.62 146 ARG A CA 1
ATOM 1099 C C . ARG A 1 146 ? 8.445 -7.933 -12.232 1.00 91.62 146 ARG A C 1
ATOM 1101 O O . ARG A 1 146 ? 8.883 -8.940 -11.674 1.00 91.62 146 ARG A O 1
ATOM 1108 N N . THR A 1 147 ? 8.228 -7.865 -13.539 1.00 92.12 147 THR A N 1
ATOM 1109 C CA . THR A 1 147 ? 8.512 -8.945 -14.494 1.00 92.12 147 THR A CA 1
ATOM 1110 C C . THR A 1 147 ? 9.780 -8.636 -15.290 1.00 92.12 147 THR A C 1
ATOM 1112 O O . THR A 1 147 ? 10.234 -7.492 -15.345 1.00 92.12 147 THR A O 1
ATOM 1115 N N . LEU A 1 148 ? 10.390 -9.672 -15.870 1.00 89.38 148 LEU A N 1
ATOM 1116 C CA . LEU A 1 148 ? 11.471 -9.529 -16.845 1.00 89.38 148 LEU A CA 1
ATOM 1117 C C . LEU A 1 148 ? 10.846 -9.596 -18.243 1.00 89.38 148 LEU A C 1
ATOM 1119 O O . LEU A 1 148 ? 10.427 -10.667 -18.678 1.00 89.38 148 LEU A O 1
ATOM 1123 N N . GLU A 1 149 ? 10.731 -8.454 -18.914 1.00 90.69 149 GLU A N 1
ATOM 1124 C CA . GLU A 1 149 ? 10.189 -8.369 -20.269 1.00 90.69 149 GLU A CA 1
ATOM 1125 C C . GLU A 1 149 ? 11.328 -8.514 -21.281 1.00 90.69 149 GLU A C 1
ATOM 1127 O O . GLU A 1 149 ? 12.281 -7.735 -21.259 1.00 90.69 149 GLU A O 1
ATOM 1132 N N . ALA A 1 150 ? 11.218 -9.512 -22.157 1.00 89.38 150 ALA A N 1
ATOM 1133 C CA . ALA A 1 150 ? 12.202 -9.770 -23.201 1.00 89.38 150 ALA A CA 1
ATOM 1134 C C . ALA A 1 150 ? 11.856 -9.020 -24.488 1.00 89.38 150 ALA A C 1
ATOM 1136 O O . ALA A 1 150 ? 10.722 -9.144 -24.960 1.00 89.38 150 ALA A O 1
ATOM 1137 N N . ASP A 1 151 ? 12.826 -8.285 -25.042 1.00 86.62 151 ASP A N 1
ATOM 1138 C CA . ASP A 1 151 ? 12.699 -7.461 -26.256 1.00 86.62 151 ASP A CA 1
ATOM 1139 C C . ASP A 1 151 ? 11.363 -6.682 -26.301 1.00 86.62 151 ASP A C 1
ATOM 1141 O O . ASP A 1 151 ? 10.499 -6.930 -27.152 1.00 86.62 151 ASP A O 1
ATOM 1145 N N . PRO A 1 152 ? 11.117 -5.767 -25.338 1.00 90.94 152 PRO A N 1
ATOM 1146 C CA . PRO A 1 152 ? 9.830 -5.082 -25.206 1.00 90.94 152 PRO A CA 1
ATOM 1147 C C . PRO A 1 152 ? 9.578 -4.030 -26.301 1.00 90.94 152 PRO A C 1
ATOM 1149 O O . PRO A 1 152 ? 8.538 -3.357 -26.289 1.00 90.94 152 PRO A O 1
ATOM 1152 N N . ALA A 1 153 ? 10.502 -3.853 -27.249 1.00 89.62 153 ALA A N 1
ATOM 1153 C CA . ALA A 1 153 ? 10.375 -2.869 -28.308 1.00 89.62 153 ALA A CA 1
ATOM 1154 C C . ALA A 1 153 ? 9.184 -3.185 -29.232 1.00 89.62 153 ALA A C 1
ATOM 1156 O O . ALA A 1 153 ? 9.108 -4.200 -29.920 1.00 89.62 153 ALA A O 1
ATOM 1157 N N . GLY A 1 154 ? 8.214 -2.269 -29.265 1.00 86.69 154 GLY A N 1
ATOM 1158 C CA . GLY A 1 154 ? 7.043 -2.386 -30.131 1.00 8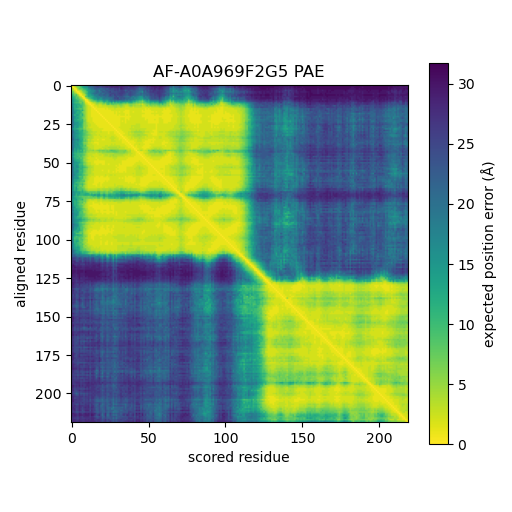6.69 154 GLY A CA 1
ATOM 1159 C C . GLY A 1 154 ? 7.305 -1.961 -31.580 1.00 86.69 154 GLY A C 1
ATOM 1160 O O . GLY A 1 154 ? 8.359 -1.449 -31.946 1.00 86.69 154 GLY A O 1
ATOM 1161 N N . THR A 1 155 ? 6.269 -2.038 -32.419 1.00 89.88 155 THR A N 1
ATOM 1162 C CA . THR A 1 155 ? 6.340 -1.660 -33.847 1.00 89.88 155 THR A CA 1
ATOM 1163 C C . THR A 1 155 ? 6.692 -0.190 -34.109 1.00 89.88 155 THR A C 1
ATOM 1165 O O . THR A 1 155 ? 6.994 0.172 -35.244 1.00 89.88 155 THR A O 1
ATOM 1168 N N . ALA A 1 156 ? 6.605 0.672 -33.092 1.00 89.62 156 ALA A N 1
ATOM 1169 C CA . ALA A 1 156 ? 7.024 2.072 -33.172 1.00 89.62 156 ALA A CA 1
ATOM 1170 C C . ALA A 1 156 ? 8.556 2.240 -33.180 1.00 89.62 156 ALA A C 1
ATOM 1172 O O . ALA A 1 156 ? 9.042 3.284 -33.614 1.00 89.62 156 ALA A O 1
ATOM 1173 N N . SER A 1 157 ? 9.294 1.211 -32.759 1.00 91.44 157 SER A N 1
ATOM 1174 C CA . SER A 1 157 ? 10.755 1.195 -32.663 1.00 91.44 157 SER A CA 1
ATOM 1175 C C . SER A 1 157 ? 11.296 -0.031 -33.414 1.00 91.44 157 SER A C 1
ATOM 1177 O O . SER A 1 157 ? 11.737 -0.997 -32.801 1.00 91.44 157 SER A O 1
ATOM 1179 N N . PRO A 1 158 ? 11.238 -0.035 -34.761 1.00 89.62 158 PRO A N 1
ATOM 1180 C CA . PRO A 1 158 ? 11.545 -1.215 -35.579 1.00 89.62 158 PRO A CA 1
ATOM 1181 C C . PRO A 1 158 ? 13.008 -1.693 -35.512 1.00 89.62 158 PRO A C 1
ATOM 1183 O O . PRO A 1 158 ? 13.303 -2.768 -36.029 1.00 89.62 158 PRO A O 1
ATOM 1186 N N . PHE A 1 159 ? 13.906 -0.907 -34.911 1.00 89.50 159 PHE A N 1
ATOM 1187 C CA . PHE A 1 159 ? 15.324 -1.226 -34.703 1.00 89.50 159 PHE A CA 1
ATOM 1188 C C . PHE A 1 159 ? 15.683 -1.372 -33.211 1.00 89.50 159 PHE A C 1
ATOM 1190 O O . PHE A 1 159 ? 16.857 -1.339 -32.859 1.00 89.50 159 PHE A O 1
ATOM 1197 N N . GLY A 1 160 ? 14.681 -1.539 -32.3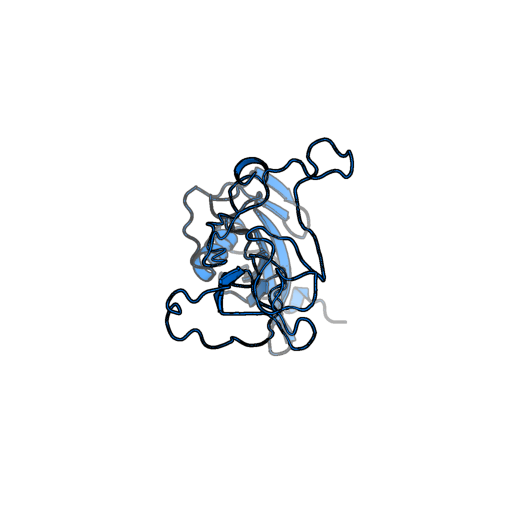41 1.00 91.31 160 GLY A N 1
ATOM 1198 C CA . GLY A 1 160 ? 14.855 -1.537 -30.888 1.00 91.31 160 GLY A CA 1
ATOM 1199 C C . GLY A 1 160 ? 14.818 -0.127 -30.295 1.00 91.31 160 GLY A C 1
ATOM 1200 O O . GLY A 1 160 ? 14.668 0.869 -31.010 1.00 91.31 160 GLY A O 1
ATOM 1201 N N . TRP A 1 161 ? 14.917 -0.032 -28.968 1.00 94.19 161 TRP A N 1
ATOM 1202 C CA . TRP A 1 161 ? 14.889 1.254 -28.256 1.00 94.19 161 TRP A CA 1
ATOM 1203 C C . TRP A 1 161 ? 16.233 1.985 -28.231 1.00 94.19 161 TRP A C 1
ATOM 1205 O O . TRP A 1 161 ? 16.226 3.194 -28.020 1.00 94.19 161 TRP A O 1
ATOM 1215 N N . HIS A 1 162 ? 17.340 1.283 -28.496 1.00 94.50 162 HIS A N 1
ATOM 1216 C CA . HIS A 1 162 ? 18.725 1.782 -28.402 1.00 94.50 162 HIS A CA 1
ATOM 1217 C C . HIS A 1 162 ? 19.364 2.194 -29.737 1.00 94.50 162 HIS A C 1
ATOM 1219 O O . HIS A 1 162 ? 20.554 2.513 -29.807 1.00 94.50 162 HIS A O 1
ATOM 1225 N N . ASP A 1 163 ? 18.585 2.157 -30.814 1.00 93.88 163 ASP A N 1
ATOM 1226 C CA . ASP A 1 163 ? 18.964 2.679 -32.127 1.00 93.88 163 ASP A CA 1
ATOM 1227 C C . ASP A 1 163 ? 18.506 4.135 -32.261 1.00 93.88 163 ASP A C 1
ATOM 1229 O O . ASP A 1 163 ? 17.469 4.536 -31.729 1.00 93.88 163 ASP A O 1
ATOM 1233 N N . THR A 1 164 ? 19.283 4.940 -32.979 1.00 94.62 164 THR A N 1
ATOM 1234 C CA . THR A 1 164 ? 18.972 6.341 -33.303 1.00 94.62 164 THR A CA 1
ATOM 1235 C C . THR A 1 164 ? 19.055 6.646 -34.788 1.00 94.62 164 THR A C 1
ATOM 1237 O O . THR A 1 164 ? 18.616 7.718 -35.215 1.00 94.62 164 THR A O 1
ATOM 1240 N N . ASN A 1 165 ? 19.640 5.752 -35.586 1.00 94.31 165 ASN A N 1
ATOM 1241 C CA . ASN A 1 165 ? 19.929 6.030 -36.987 1.00 94.31 165 ASN A CA 1
ATOM 1242 C C . ASN A 1 165 ? 19.082 5.195 -37.960 1.00 94.31 165 ASN A C 1
ATOM 1244 O O . ASN A 1 165 ? 19.127 5.451 -39.169 1.00 94.31 165 ASN A O 1
ATOM 1248 N N . GLY A 1 166 ? 18.274 4.261 -37.456 1.00 90.31 166 GLY A N 1
ATOM 1249 C CA . GLY A 1 166 ? 17.412 3.406 -38.257 1.00 90.31 166 GLY A CA 1
ATOM 1250 C C . GLY A 1 166 ? 18.176 2.309 -38.996 1.00 90.31 166 GLY A C 1
ATOM 1251 O O . GLY A 1 166 ? 17.762 1.908 -40.089 1.00 90.31 166 GLY A O 1
ATOM 1252 N N . VAL A 1 167 ? 19.312 1.863 -38.461 1.00 90.56 167 VAL A N 1
ATOM 1253 C CA . VAL A 1 167 ? 20.116 0.759 -38.992 1.00 90.56 167 VAL A CA 1
ATOM 1254 C C . VAL A 1 167 ? 20.133 -0.359 -37.959 1.00 90.56 167 VAL A C 1
ATOM 1256 O O . VAL A 1 167 ? 20.058 -0.142 -36.762 1.00 90.56 167 VAL A O 1
ATOM 1259 N N . ALA A 1 168 ? 20.188 -1.606 -38.425 1.00 87.62 168 ALA A N 1
ATOM 1260 C CA . ALA A 1 168 ? 20.229 -2.741 -37.515 1.00 87.62 168 ALA A CA 1
ATOM 1261 C C . ALA A 1 168 ? 21.500 -2.712 -36.647 1.00 87.62 168 ALA A C 1
ATOM 1263 O O . ALA A 1 168 ? 22.614 -2.797 -37.174 1.00 87.62 168 ALA A O 1
ATOM 1264 N N . GLY A 1 169 ? 21.295 -2.679 -35.332 1.00 85.44 169 GLY A N 1
ATOM 1265 C CA . GLY A 1 169 ? 22.338 -2.629 -34.312 1.00 85.44 169 GLY A CA 1
ATOM 1266 C C . GLY A 1 169 ? 22.091 -1.463 -33.360 1.00 85.44 169 GLY A C 1
ATOM 1267 O O . GLY A 1 169 ? 21.714 -0.389 -33.796 1.00 85.44 169 GLY A O 1
ATOM 1268 N N . ALA A 1 170 ? 22.294 -1.679 -32.064 1.00 90.88 170 ALA A N 1
ATOM 1269 C CA . ALA A 1 170 ? 22.192 -0.602 -31.090 1.00 90.88 170 ALA A CA 1
ATOM 1270 C C . ALA A 1 170 ? 23.431 0.306 -31.153 1.00 90.88 170 ALA A C 1
ATOM 1272 O O . ALA A 1 170 ? 24.564 -0.187 -31.197 1.00 90.88 170 ALA A O 1
ATOM 1273 N N . GLU A 1 171 ? 23.228 1.625 -31.114 1.00 94.50 171 GLU A N 1
ATOM 1274 C CA . GLU A 1 171 ? 24.324 2.587 -30.929 1.00 94.50 171 GLU A CA 1
ATOM 1275 C C . GLU A 1 171 ? 24.673 2.788 -29.458 1.00 94.50 171 GLU A C 1
ATOM 1277 O O . GLU A 1 171 ? 25.811 3.135 -29.135 1.00 94.50 171 GLU A O 1
ATOM 1282 N N . PHE A 1 172 ? 23.692 2.581 -28.585 1.00 94.19 172 PHE A N 1
ATOM 1283 C CA . PHE A 1 172 ? 23.807 2.790 -27.154 1.00 94.19 172 PHE A CA 1
ATOM 1284 C C . PHE A 1 172 ? 23.592 1.474 -26.416 1.00 94.19 172 PHE A C 1
ATOM 1286 O O . PHE A 1 172 ? 22.844 0.607 -26.852 1.00 94.19 172 PHE A O 1
ATOM 1293 N N . THR A 1 173 ? 24.284 1.320 -25.293 1.00 94.75 173 THR A N 1
ATOM 1294 C CA . THR A 1 173 ? 24.044 0.230 -24.336 1.00 94.75 173 THR A CA 1
ATOM 1295 C C . THR A 1 173 ? 23.437 0.740 -23.031 1.00 94.75 173 THR A C 1
ATOM 1297 O O . THR A 1 173 ? 23.204 -0.027 -22.103 1.00 94.75 173 THR A O 1
ATOM 1300 N N . ILE A 1 174 ? 23.163 2.043 -22.981 1.00 94.19 174 ILE A N 1
ATOM 1301 C CA . ILE A 1 174 ? 22.550 2.774 -21.874 1.00 94.19 174 ILE A CA 1
ATOM 1302 C C . ILE A 1 174 ? 21.109 3.148 -22.219 1.00 94.19 174 ILE A C 1
ATOM 1304 O O . ILE A 1 174 ? 20.688 2.926 -23.342 1.00 94.19 174 ILE A O 1
ATOM 1308 N N . THR A 1 175 ? 20.350 3.763 -21.315 1.00 93.69 175 THR A N 1
ATOM 1309 C CA . THR A 1 175 ? 18.942 4.169 -21.516 1.00 93.69 175 THR A CA 1
ATOM 1310 C C . THR A 1 175 ? 18.738 5.333 -22.509 1.00 93.69 175 THR A C 1
ATOM 1312 O O . THR A 1 175 ? 18.092 6.338 -22.202 1.00 93.69 175 THR A O 1
ATOM 1315 N N . GLN A 1 176 ? 19.262 5.195 -23.730 1.00 94.81 176 GLN A N 1
ATOM 1316 C CA . GLN A 1 176 ? 19.234 6.185 -24.800 1.00 94.81 176 GLN A CA 1
ATOM 1317 C C . GLN A 1 176 ? 18.882 5.556 -26.152 1.00 94.81 176 GLN A C 1
ATOM 1319 O O . GLN A 1 176 ? 19.517 4.607 -26.592 1.00 94.81 176 GLN A O 1
ATOM 1324 N N . GLY A 1 177 ? 17.968 6.192 -26.885 1.00 94.62 177 GLY A N 1
ATOM 1325 C CA . GLY A 1 177 ? 17.810 5.961 -28.317 1.00 94.62 177 GLY A CA 1
ATOM 1326 C C . GLY A 1 177 ? 16.748 6.845 -28.961 1.00 94.62 177 GLY A C 1
ATOM 1327 O O . GLY A 1 177 ? 16.557 7.993 -28.557 1.00 94.62 177 GLY A O 1
ATOM 1328 N N . ASN A 1 178 ? 16.082 6.350 -30.007 1.00 91.44 178 ASN A N 1
ATOM 1329 C CA . ASN A 1 178 ? 15.257 7.174 -30.902 1.00 91.44 178 ASN A CA 1
ATOM 1330 C C . ASN A 1 178 ? 14.049 7.849 -30.220 1.00 91.44 178 ASN A C 1
ATOM 1332 O O . ASN A 1 178 ? 13.5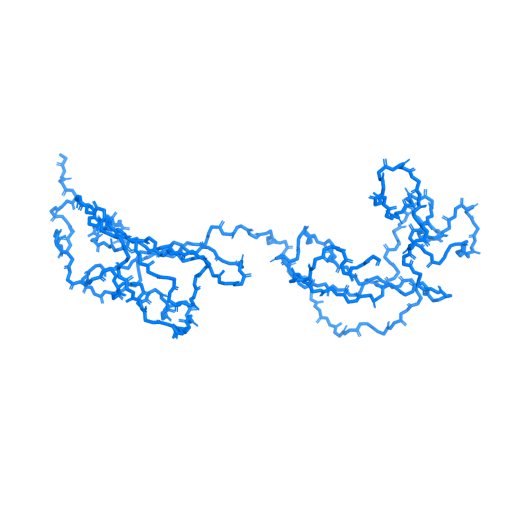78 8.889 -30.679 1.00 91.44 178 ASN A O 1
ATOM 1336 N N . ASN A 1 179 ? 13.515 7.264 -29.145 1.00 90.06 179 ASN A N 1
ATOM 1337 C CA . ASN A 1 179 ? 12.324 7.785 -28.467 1.00 90.06 179 ASN A CA 1
ATOM 1338 C C . ASN A 1 179 ? 12.657 8.690 -27.277 1.00 90.06 179 ASN A C 1
ATOM 1340 O O . ASN A 1 179 ? 11.930 9.647 -27.013 1.00 90.06 179 ASN A O 1
ATOM 1344 N N . VAL A 1 180 ? 13.718 8.359 -26.540 1.00 91.56 180 VAL A N 1
ATOM 1345 C CA . VAL A 1 180 ? 14.043 8.973 -25.253 1.00 91.56 180 VAL A CA 1
ATOM 1346 C C . VAL A 1 180 ? 15.528 8.802 -24.936 1.00 91.56 180 VAL A C 1
ATOM 1348 O O . VAL A 1 180 ? 16.156 7.828 -25.346 1.00 91.56 180 VAL A O 1
ATOM 1351 N N . HIS A 1 181 ? 16.069 9.748 -24.176 1.00 92.69 181 HIS A N 1
ATOM 1352 C CA . HIS A 1 181 ? 17.296 9.579 -23.411 1.00 92.69 181 HIS A CA 1
ATOM 1353 C C . HIS A 1 181 ? 16.946 9.840 -21.947 1.00 92.69 181 HIS A C 1
ATOM 1355 O O . HIS A 1 181 ? 16.572 10.962 -21.603 1.00 92.69 181 HIS A O 1
ATOM 1361 N N . ALA A 1 182 ? 16.976 8.790 -21.129 1.00 91.38 182 ALA A N 1
ATOM 1362 C CA . ALA A 1 182 ? 16.739 8.871 -19.696 1.00 91.38 182 ALA A CA 1
ATOM 1363 C C . ALA A 1 182 ? 18.084 8.830 -18.967 1.00 91.38 182 ALA A C 1
ATOM 1365 O O . ALA A 1 182 ? 18.870 7.918 -19.203 1.00 91.38 182 ALA A O 1
ATOM 1366 N N . ASP A 1 183 ? 18.321 9.815 -18.107 1.00 90.06 183 ASP A N 1
ATOM 1367 C CA . ASP A 1 183 ? 19.551 9.992 -17.332 1.00 90.06 183 ASP A CA 1
ATOM 1368 C C . ASP A 1 183 ? 19.201 10.708 -16.016 1.00 90.06 183 ASP A C 1
ATOM 1370 O O . ASP A 1 183 ? 18.062 11.171 -15.852 1.00 90.06 183 ASP A O 1
ATOM 1374 N N . THR A 1 184 ? 20.146 10.805 -15.081 1.00 89.06 184 THR A N 1
ATOM 1375 C CA . THR A 1 184 ? 19.917 11.571 -13.851 1.00 89.06 184 THR A CA 1
ATOM 1376 C C . THR A 1 184 ? 20.265 13.041 -14.049 1.00 89.06 184 THR A C 1
ATOM 1378 O O . THR A 1 184 ? 21.036 13.400 -14.935 1.00 89.06 184 THR A O 1
ATOM 1381 N N . ASP A 1 185 ? 19.638 13.893 -13.240 1.00 88.38 185 ASP A N 1
ATOM 1382 C CA . ASP A 1 185 ? 19.846 15.346 -13.237 1.00 88.38 185 ASP A CA 1
ATOM 1383 C C . ASP A 1 185 ? 19.892 15.836 -11.781 1.00 88.38 185 ASP A C 1
ATOM 1385 O O . ASP A 1 185 ? 18.970 16.480 -11.270 1.00 88.38 185 ASP A O 1
ATOM 1389 N N . LEU A 1 186 ? 20.931 15.417 -11.058 1.00 87.56 186 LEU A N 1
ATOM 1390 C CA . LEU A 1 186 ? 21.071 15.631 -9.615 1.00 87.56 186 LEU A CA 1
ATOM 1391 C C . LEU A 1 186 ? 21.386 17.082 -9.256 1.00 87.56 186 LEU A C 1
ATOM 1393 O O . LEU A 1 186 ? 21.030 17.540 -8.166 1.00 87.56 186 LEU A O 1
ATOM 1397 N N . ASP A 1 187 ? 22.050 17.811 -10.150 1.00 91.06 187 ASP A N 1
ATOM 1398 C CA . ASP A 1 187 ? 22.377 19.225 -9.971 1.00 91.06 187 ASP A CA 1
ATOM 1399 C C . ASP A 1 187 ? 21.366 20.174 -10.652 1.00 91.06 187 ASP A C 1
ATOM 1401 O O . ASP A 1 187 ? 21.527 21.399 -10.579 1.00 91.06 187 ASP A O 1
ATOM 1405 N N . ALA A 1 188 ? 20.292 19.612 -11.226 1.00 89.50 188 ALA A N 1
ATOM 1406 C CA . ALA A 1 188 ? 19.188 20.310 -11.883 1.00 89.50 188 ALA A CA 1
ATOM 1407 C C . ALA A 1 188 ? 19.642 21.233 -13.030 1.00 89.50 188 ALA A C 1
ATOM 1409 O O . ALA A 1 188 ? 19.105 22.336 -13.219 1.00 89.50 188 ALA A O 1
ATOM 1410 N N . ASN A 1 189 ? 20.656 20.813 -13.787 1.00 94.25 189 ASN A N 1
ATOM 1411 C CA . 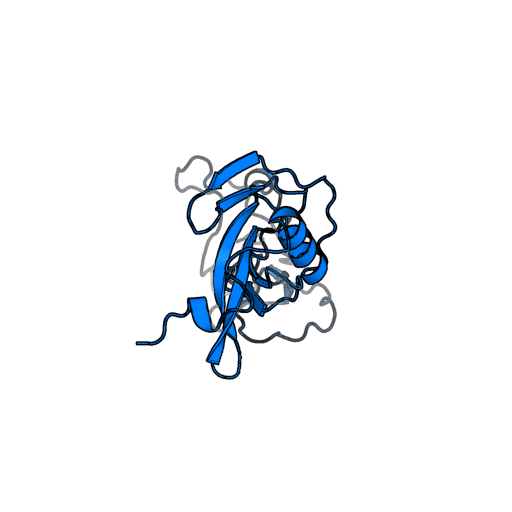ASN A 1 189 ? 21.229 21.570 -14.893 1.00 94.25 189 ASN A CA 1
ATOM 1412 C C . ASN A 1 189 ? 20.659 21.159 -16.273 1.00 94.25 189 ASN A C 1
ATOM 1414 O O . ASN A 1 189 ? 20.999 21.798 -17.275 1.00 94.25 189 ASN A O 1
ATOM 1418 N N . ASN A 1 190 ? 19.759 20.165 -16.336 1.00 87.69 190 ASN A N 1
ATOM 1419 C CA . ASN A 1 190 ? 19.215 19.559 -17.566 1.00 87.69 190 ASN A CA 1
ATOM 1420 C C . ASN A 1 190 ? 20.285 18.967 -18.505 1.00 87.69 190 ASN A C 1
ATOM 1422 O O . ASN A 1 190 ? 20.136 18.980 -19.731 1.00 87.69 190 ASN A O 1
ATOM 1426 N N . THR A 1 191 ? 21.385 18.489 -17.943 1.00 89.44 191 THR A N 1
ATOM 1427 C CA . THR A 1 191 ? 22.486 17.814 -18.627 1.00 89.44 191 THR A CA 1
ATOM 1428 C C . THR A 1 191 ? 22.683 16.458 -17.956 1.00 89.44 191 THR A C 1
ATOM 1430 O O . THR A 1 191 ? 22.715 16.413 -16.734 1.00 89.44 191 THR A O 1
ATOM 1433 N N . PRO A 1 192 ? 22.845 15.370 -18.730 1.00 87.38 192 PRO A N 1
ATOM 1434 C CA . PRO A 1 192 ? 23.160 14.055 -18.182 1.00 87.38 192 PRO A CA 1
ATOM 1435 C C . PRO A 1 192 ? 24.354 14.084 -17.221 1.00 87.38 192 PRO A C 1
ATOM 1437 O O . PRO A 1 192 ? 25.423 14.591 -17.584 1.00 87.38 192 PRO A O 1
ATOM 1440 N N . ASP A 1 193 ? 24.192 13.489 -16.041 1.00 86.12 193 ASP A N 1
ATOM 1441 C CA . ASP A 1 193 ? 25.263 13.337 -15.050 1.00 86.12 193 ASP A CA 1
ATOM 1442 C C . ASP A 1 193 ? 26.275 12.248 -15.460 1.00 86.12 193 ASP A C 1
ATOM 1444 O O . ASP A 1 193 ? 27.408 12.215 -14.970 1.00 86.12 193 ASP A O 1
ATOM 1448 N N . GLY A 1 194 ? 25.900 11.378 -16.408 1.00 82.25 194 GLY A N 1
ATOM 1449 C CA . GLY A 1 194 ? 26.788 10.381 -17.017 1.00 82.25 194 GLY A CA 1
ATOM 1450 C C . GLY A 1 194 ? 26.903 9.068 -16.239 1.00 82.25 194 GLY A C 1
ATOM 1451 O O . GLY A 1 194 ? 27.825 8.288 -16.483 1.00 82.25 194 GLY A O 1
ATOM 1452 N N . ASN A 1 195 ? 25.977 8.818 -15.319 1.00 84.25 195 ASN A N 1
ATOM 1453 C CA . ASN A 1 195 ? 25.819 7.588 -14.537 1.00 84.25 195 ASN A CA 1
ATOM 1454 C C . ASN A 1 195 ? 24.643 6.724 -15.033 1.00 84.25 195 ASN A C 1
ATOM 1456 O O . ASN A 1 195 ? 24.136 5.887 -14.287 1.00 84.25 195 ASN A O 1
ATOM 1460 N N . SER A 1 196 ? 24.218 6.904 -16.289 1.00 89.69 196 SER A N 1
ATOM 1461 C CA . SER A 1 196 ? 23.189 6.063 -16.896 1.00 89.69 196 SER A CA 1
ATOM 1462 C C . SER A 1 196 ? 23.498 4.566 -16.736 1.00 89.69 196 SER A C 1
ATOM 1464 O O . SER A 1 196 ? 24.638 4.142 -16.969 1.00 89.69 196 SER A O 1
ATOM 1466 N N . PRO A 1 197 ? 22.494 3.740 -16.395 1.00 90.31 197 PRO A N 1
ATOM 1467 C CA . PRO A 1 197 ? 22.667 2.297 -16.313 1.00 90.31 197 PRO A CA 1
ATOM 1468 C C . PRO A 1 197 ? 23.039 1.720 -17.684 1.00 90.31 197 PRO A C 1
ATOM 1470 O O . PRO A 1 197 ? 22.443 2.086 -18.694 1.00 90.31 197 PRO A O 1
ATOM 1473 N N . ASP A 1 198 ? 24.003 0.796 -17.706 1.00 92.25 198 ASP A N 1
ATOM 1474 C CA . ASP A 1 198 ? 24.541 0.164 -18.917 1.00 92.25 198 ASP A CA 1
ATOM 1475 C C . ASP A 1 198 ? 24.208 -1.337 -18.925 1.00 92.25 198 ASP A C 1
ATOM 1477 O O . ASP A 1 198 ? 24.677 -2.097 -18.073 1.00 92.25 198 ASP A O 1
ATOM 1481 N N . GLY A 1 199 ? 23.396 -1.767 -19.892 1.00 91.62 199 GLY A N 1
ATOM 1482 C CA . GLY A 1 199 ? 23.022 -3.168 -20.114 1.00 91.62 199 GLY A CA 1
ATOM 1483 C C . GLY A 1 199 ? 24.094 -3.978 -20.856 1.00 91.62 199 GLY A C 1
ATOM 1484 O O . GLY A 1 199 ? 23.922 -5.175 -21.115 1.00 91.62 199 GLY A O 1
ATOM 1485 N N . GLY A 1 200 ? 25.207 -3.339 -21.224 1.00 92.62 200 GLY A N 1
ATOM 1486 C CA . GLY A 1 200 ? 26.313 -3.915 -21.971 1.00 92.62 200 GLY A CA 1
ATOM 1487 C C . GLY A 1 200 ? 25.915 -4.368 -23.375 1.00 92.62 200 GLY A C 1
ATOM 1488 O O . GLY A 1 200 ? 24.858 -4.036 -23.903 1.00 92.62 200 GLY A O 1
ATOM 1489 N N . ALA A 1 201 ? 26.759 -5.198 -23.993 1.00 89.12 201 ALA A N 1
ATOM 1490 C CA . ALA A 1 201 ? 26.510 -5.711 -25.346 1.00 89.12 201 ALA A CA 1
ATOM 1491 C C . ALA A 1 201 ? 25.239 -6.576 -25.464 1.00 89.12 201 ALA A C 1
ATOM 1493 O O . ALA A 1 201 ? 24.775 -6.826 -26.573 1.00 89.12 201 ALA A O 1
ATOM 1494 N N . GLY A 1 202 ? 24.725 -7.075 -24.336 1.00 88.19 202 GLY A N 1
ATOM 1495 C CA . GLY A 1 202 ? 23.479 -7.829 -24.274 1.00 88.19 202 GLY A CA 1
ATOM 1496 C C . GLY A 1 202 ? 22.245 -6.958 -24.056 1.00 88.19 202 GLY A C 1
ATOM 1497 O O . GLY A 1 202 ? 21.156 -7.498 -24.141 1.00 88.19 202 GLY A O 1
ATOM 1498 N N . LEU A 1 203 ? 22.384 -5.658 -23.773 1.00 93.06 203 LEU A N 1
ATOM 1499 C CA . LEU A 1 203 ? 21.259 -4.776 -23.436 1.00 93.06 203 LEU A CA 1
ATOM 1500 C C . LEU A 1 203 ? 20.377 -5.357 -22.314 1.00 93.06 203 LEU A C 1
ATOM 1502 O O . LEU A 1 203 ? 19.157 -5.313 -22.380 1.00 93.06 203 LEU A O 1
ATOM 1506 N N . VAL A 1 204 ? 20.993 -5.959 -21.294 1.00 92.81 204 VAL A N 1
ATOM 1507 C CA . VAL A 1 204 ? 20.259 -6.584 -20.185 1.00 92.81 204 VAL A CA 1
ATOM 1508 C C . VAL A 1 204 ? 20.169 -5.607 -19.019 1.00 92.81 204 VAL A C 1
ATOM 1510 O O . VAL A 1 204 ? 21.153 -5.372 -18.319 1.00 92.81 204 VAL A O 1
ATOM 1513 N N . PHE A 1 205 ? 18.971 -5.080 -18.780 1.00 94.12 205 PHE A N 1
ATOM 1514 C CA . PHE A 1 205 ? 18.646 -4.142 -17.705 1.00 94.12 205 PHE A CA 1
ATOM 1515 C C . PHE A 1 205 ? 17.908 -4.863 -16.563 1.00 94.12 205 PHE A C 1
ATOM 1517 O O . PHE A 1 205 ? 16.772 -4.531 -16.208 1.00 94.12 205 PHE A O 1
ATOM 1524 N N . ASP A 1 206 ? 18.558 -5.876 -15.981 1.00 93.44 206 ASP A N 1
ATOM 1525 C CA . ASP A 1 206 ? 18.067 -6.609 -14.805 1.00 93.44 206 ASP A CA 1
ATOM 1526 C C . ASP A 1 206 ? 18.750 -6.107 -13.518 1.00 93.44 206 ASP A C 1
ATOM 1528 O O . ASP A 1 206 ? 19.653 -6.739 -12.965 1.00 93.44 206 ASP A O 1
ATOM 1532 N N . PHE A 1 207 ? 18.337 -4.919 -13.068 1.00 90.81 207 PHE A N 1
ATOM 1533 C CA . PHE A 1 207 ? 18.843 -4.291 -11.844 1.00 90.81 207 PHE A CA 1
ATOM 1534 C C . PHE A 1 207 ? 17.889 -4.498 -10.654 1.00 90.81 207 PHE A C 1
ATOM 1536 O O . PHE A 1 207 ? 16.662 -4.481 -10.839 1.00 90.81 207 PHE A O 1
ATOM 1543 N N . PRO A 1 208 ? 18.417 -4.669 -9.424 1.00 90.25 208 PRO A N 1
ATOM 1544 C CA . PRO A 1 208 ? 17.606 -4.850 -8.223 1.00 90.25 208 PRO A CA 1
ATOM 1545 C C . PRO A 1 208 ? 16.767 -3.605 -7.898 1.00 90.25 208 PRO A C 1
ATOM 1547 O O . PRO A 1 208 ? 17.098 -2.493 -8.294 1.00 90.25 208 PRO A O 1
ATOM 1550 N N . PHE A 1 209 ? 15.667 -3.817 -7.178 1.00 88.81 209 PHE A N 1
ATOM 1551 C CA . PHE A 1 209 ? 14.822 -2.762 -6.623 1.00 88.81 209 PHE A CA 1
ATOM 1552 C C . PHE A 1 209 ? 14.261 -3.236 -5.285 1.00 88.81 209 PHE A C 1
ATOM 1554 O O . PHE A 1 209 ? 13.634 -4.296 -5.223 1.00 88.81 209 PHE A O 1
ATOM 1561 N N . ASP A 1 210 ? 14.470 -2.434 -4.256 1.00 86.19 210 ASP A N 1
ATOM 1562 C CA . ASP A 1 210 ? 13.858 -2.508 -2.940 1.00 86.19 210 ASP A CA 1
ATOM 1563 C C . ASP A 1 210 ? 13.058 -1.211 -2.682 1.00 86.19 210 ASP A C 1
ATOM 1565 O O . ASP A 1 210 ? 13.637 -0.120 -2.645 1.00 86.19 210 ASP A O 1
ATOM 1569 N N . PRO A 1 211 ? 11.727 -1.287 -2.498 1.00 82.94 211 PRO A N 1
ATOM 1570 C CA . PRO A 1 211 ? 10.908 -0.112 -2.204 1.00 82.94 211 PRO A CA 1
ATOM 1571 C C . PRO A 1 211 ? 11.231 0.555 -0.854 1.00 82.94 211 PRO A C 1
ATOM 1573 O O . PRO A 1 211 ? 10.706 1.636 -0.588 1.00 82.94 211 PRO A O 1
ATOM 1576 N N . ALA A 1 212 ? 12.042 -0.070 0.008 1.00 83.62 212 ALA A N 1
ATOM 1577 C CA . ALA A 1 212 ? 12.505 0.516 1.264 1.00 83.62 212 ALA A CA 1
ATOM 1578 C C . ALA A 1 212 ? 13.776 1.378 1.120 1.00 83.62 212 ALA A C 1
ATOM 1580 O O . ALA A 1 212 ? 14.069 2.161 2.029 1.00 83.62 212 ALA A O 1
ATOM 1581 N N . ASP A 1 213 ? 14.512 1.254 0.013 1.00 82.31 213 ASP A N 1
ATOM 1582 C CA . ASP A 1 213 ? 15.728 2.035 -0.237 1.00 82.31 213 ASP A CA 1
ATOM 1583 C C . ASP A 1 213 ? 15.396 3.471 -0.679 1.00 82.31 213 ASP A C 1
ATOM 1585 O O . ASP A 1 213 ? 14.315 3.764 -1.203 1.00 82.31 213 ASP A O 1
ATOM 1589 N N . GLN A 1 214 ? 16.330 4.403 -0.472 1.00 78.19 214 GLN A N 1
ATOM 1590 C CA . GLN A 1 214 ? 16.149 5.788 -0.904 1.00 78.19 214 GLN A CA 1
ATOM 1591 C C . GLN A 1 214 ? 16.530 5.943 -2.381 1.00 78.19 214 GLN A C 1
ATOM 1593 O O . GLN A 1 214 ? 17.419 5.247 -2.861 1.00 78.19 214 GLN A O 1
ATOM 1598 N N . PRO A 1 215 ? 15.958 6.920 -3.114 1.00 70.94 215 PRO A N 1
ATOM 1599 C CA . PRO A 1 215 ? 16.341 7.176 -4.505 1.00 70.94 215 PRO A CA 1
ATOM 1600 C C . PRO A 1 215 ? 17.852 7.370 -4.703 1.00 70.94 215 PRO A C 1
ATOM 1602 O O . PRO A 1 215 ? 18.383 6.966 -5.727 1.00 70.94 215 PRO A O 1
ATOM 1605 N N . ALA A 1 216 ? 18.541 7.940 -3.704 1.00 75.75 216 ALA A N 1
ATOM 1606 C CA . ALA A 1 216 ? 19.993 8.129 -3.686 1.00 75.75 216 ALA A CA 1
ATOM 1607 C C . ALA A 1 216 ? 20.813 6.827 -3.685 1.00 75.75 216 ALA A C 1
ATOM 1609 O O . ALA A 1 216 ? 21.992 6.869 -4.020 1.00 75.75 216 ALA A O 1
ATOM 1610 N N . ASP A 1 217 ? 20.211 5.694 -3.328 1.00 77.50 217 ASP A N 1
ATOM 1611 C CA . ASP A 1 217 ? 20.887 4.395 -3.274 1.00 77.50 217 ASP A CA 1
ATOM 1612 C C . ASP A 1 217 ? 20.947 3.707 -4.657 1.00 77.50 217 ASP A C 1
ATOM 1614 O O . ASP A 1 217 ? 21.596 2.672 -4.809 1.00 77.50 217 ASP A O 1
ATOM 1618 N N . TYR A 1 218 ? 20.310 4.301 -5.677 1.00 71.38 218 TYR A N 1
ATOM 1619 C CA . TYR A 1 218 ? 20.202 3.774 -7.045 1.00 71.38 218 TYR A CA 1
ATOM 1620 C C . TYR A 1 218 ? 20.981 4.573 -8.105 1.00 71.38 218 TYR A C 1
ATOM 1622 O O . TYR A 1 218 ? 20.787 4.323 -9.297 1.00 71.38 218 TYR A O 1
ATOM 1630 N N . ILE A 1 219 ? 21.819 5.536 -7.698 1.00 68.88 219 ILE A N 1
ATOM 1631 C CA . ILE A 1 219 ? 22.480 6.522 -8.581 1.00 68.88 219 ILE A CA 1
ATOM 1632 C C . ILE A 1 219 ? 24.004 6.492 -8.528 1.00 68.88 219 ILE A C 1
ATOM 1634 O O . ILE A 1 219 ? 24.565 6.095 -7.482 1.00 68.88 219 ILE A O 1
#

Nearest PDB structures (foldseek):
  4k90-assembly1_B  TM=7.768E-01  e=2.093E-05  Aspergillus fumigatus Af293
  5boi-assembly1_A  TM=4.082E-01  e=1.489E-01  Priestia megaterium QM B1551

Solvent-accessible surface area (backbone atoms only — not comparable to full-atom values): 13179 Å² total; per-residue (Å²): 134,83,61,68,73,78,55,23,90,46,93,68,66,74,47,52,66,66,56,39,49,54,42,51,31,59,75,71,70,49,70,68,77,43,79,71,44,80,75,41,81,74,41,72,98,34,56,26,34,32,25,44,33,22,70,47,24,74,48,66,25,45,30,28,50,43,79,44,77,46,85,94,78,42,34,36,40,18,33,40,38,43,45,38,32,72,82,72,76,42,35,37,43,35,31,22,31,18,69,80,53,46,80,76,48,79,44,67,72,55,83,70,83,83,82,73,85,78,84,87,76,74,88,71,77,90,47,66,40,20,38,51,36,64,50,86,87,42,88,47,82,87,60,47,76,68,45,72,40,65,54,75,56,49,88,92,31,85,47,41,61,25,16,71,82,85,48,92,56,63,81,40,41,37,55,34,32,67,88,48,74,59,62,55,53,92,84,71,75,86,51,73,72,79,75,51,64,68,22,49,99,44,33,43,43,78,67,92,87,60,95,86,61,57,80,78,80,76,111

Mean predicted aligned error: 14.37 Å